Protein AF-A0A3M1D266-F1 (afdb_monomer_lite)

pLDDT: mean 78.72, std 21.64, range [36.47, 98.44]

Foldseek 3Di:
DDDDDDDDDDDDDDDDDDDDDDDDDDDDDDDDDDDDDDDDDDPPVDPPPPPPPPPPVPLALLVVLVVCVVVVNDDLLRSLLSLLCVVQPLVPHPPVSNGPDHPDPDSVVSNVVSVVCLVVHDPVSNVSNCVSVDDDQAPDWDAAPVRPDIDGAHCDDPRHDPQDDPPPPRDHPVVHVVSPVVVVVVD

Secondary structure (DSSP, 8-state):
-------------------------------------S----------------------HHHHHHHHHHTTSS-HHHHHHHHHHHHH-GGGS-GGG--S----S-SHHHHHHHHHTGGGS-HHHHHHHHHHHSPPPPSEEEE-TTSS-EEEE-SSSTTPPP---SS-SSS-HHHHHHHHHHHGGG-

Radius of gyration: 32.83 Å; chains: 1; bounding box: 75×35×95 Å

Structure (mmCIF, N/CA/C/O backbone):
data_AF-A0A3M1D266-F1
#
_entry.id   AF-A0A3M1D266-F1
#
loop_
_atom_site.group_PDB
_atom_site.id
_atom_site.type_symbol
_atom_site.label_atom_id
_atom_site.label_alt_id
_atom_site.label_comp_id
_atom_site.label_asym_id
_atom_site.label_entity_id
_atom_site.label_seq_id
_atom_site.pdbx_PDB_ins_code
_atom_site.Cartn_x
_atom_site.Cartn_y
_atom_site.Cartn_z
_atom_site.occupancy
_atom_site.B_iso_or_equiv
_atom_site.auth_seq_id
_atom_site.auth_comp_id
_atom_site.auth_asym_id
_atom_site.auth_atom_id
_atom_site.pdbx_PDB_model_num
ATOM 1 N N . MET A 1 1 ? -54.898 12.150 -28.585 1.00 41.09 1 MET A N 1
ATOM 2 C CA . MET A 1 1 ? -55.016 10.693 -28.351 1.00 41.09 1 MET A CA 1
ATOM 3 C C . MET A 1 1 ? -54.099 10.354 -27.183 1.00 41.09 1 MET A C 1
ATOM 5 O O . MET A 1 1 ? -52.896 10.393 -27.359 1.00 41.09 1 MET A O 1
ATOM 9 N N . LEU A 1 2 ? -54.609 10.502 -25.954 1.00 40.34 2 LEU A N 1
ATOM 10 C CA . LEU A 1 2 ? -55.175 9.435 -25.095 1.00 40.34 2 LEU A CA 1
ATOM 11 C C . LEU A 1 2 ? -54.050 8.663 -24.366 1.00 40.34 2 LEU A C 1
ATOM 13 O O . LEU A 1 2 ? -53.342 7.889 -24.989 1.00 40.34 2 LEU A O 1
ATOM 17 N N . THR A 1 3 ? -53.700 9.092 -23.139 1.00 39.81 3 THR A N 1
ATOM 18 C CA . THR A 1 3 ? -54.104 8.541 -21.803 1.00 39.81 3 THR A CA 1
ATOM 19 C C . THR A 1 3 ? -53.233 7.359 -21.355 1.00 39.81 3 THR A C 1
ATOM 21 O O . THR A 1 3 ? -53.146 6.365 -22.054 1.00 39.81 3 THR A O 1
ATOM 24 N N . ARG A 1 4 ? -52.421 7.519 -20.296 1.00 45.84 4 ARG A N 1
ATOM 25 C CA . ARG A 1 4 ? -52.706 7.196 -18.871 1.00 45.84 4 ARG A CA 1
ATOM 26 C C . ARG A 1 4 ? -53.075 5.723 -18.609 1.00 45.84 4 ARG A C 1
ATOM 28 O O . ARG A 1 4 ? -54.188 5.328 -18.921 1.00 45.84 4 ARG A O 1
ATOM 35 N N . CYS A 1 5 ? -52.202 5.039 -17.865 1.00 44.84 5 CYS A N 1
ATOM 36 C CA . CYS A 1 5 ? -52.481 3.984 -16.871 1.00 44.84 5 CYS A CA 1
ATOM 37 C C . CYS A 1 5 ? -51.578 4.343 -15.656 1.00 44.84 5 CYS A C 1
ATOM 39 O O . CYS A 1 5 ? -50.398 4.599 -15.885 1.00 44.84 5 CYS A O 1
ATOM 41 N N . CYS A 1 6 ? -52.020 4.649 -14.418 1.00 42.56 6 CYS A N 1
ATOM 42 C CA . CYS A 1 6 ? -52.817 3.872 -13.435 1.00 42.56 6 CYS A CA 1
ATOM 43 C C . CYS A 1 6 ? -52.273 2.437 -13.309 1.00 42.56 6 CYS A C 1
ATOM 45 O O . CYS A 1 6 ? -52.150 1.771 -14.322 1.00 42.56 6 CYS A O 1
ATOM 47 N N . ASP A 1 7 ? -51.765 1.950 -12.172 1.00 43.50 7 ASP A N 1
ATOM 48 C CA . ASP A 1 7 ? -52.359 1.828 -10.826 1.00 43.50 7 ASP A CA 1
ATOM 49 C C . ASP A 1 7 ? -51.236 1.869 -9.756 1.00 43.50 7 ASP A C 1
ATOM 51 O O . ASP A 1 7 ? -50.118 1.458 -10.037 1.00 43.50 7 ASP A O 1
ATOM 55 N N . THR A 1 8 ? -51.320 2.427 -8.541 1.00 47.41 8 THR A N 1
ATOM 56 C CA . THR A 1 8 ? -52.328 2.507 -7.458 1.00 47.41 8 THR A CA 1
ATOM 57 C C . THR A 1 8 ? -52.724 1.180 -6.796 1.00 47.41 8 THR A C 1
ATOM 59 O O . THR A 1 8 ? -53.803 0.665 -7.049 1.00 47.41 8 THR A O 1
ATOM 62 N N . VAL A 1 9 ? -51.922 0.729 -5.821 1.00 54.88 9 VAL A N 1
ATOM 63 C CA . VAL A 1 9 ? -52.335 -0.082 -4.647 1.00 54.88 9 VAL A CA 1
ATOM 64 C C . VAL A 1 9 ? -51.410 0.346 -3.488 1.00 54.88 9 VAL A C 1
ATOM 66 O O . VAL A 1 9 ? -50.220 0.073 -3.536 1.00 54.88 9 VAL A O 1
ATOM 69 N N . ARG A 1 10 ? -51.726 1.295 -2.594 1.00 45.84 10 ARG A N 1
ATOM 70 C CA . ARG A 1 10 ? -52.653 1.327 -1.439 1.00 45.84 10 ARG A CA 1
ATOM 71 C C . ARG A 1 10 ? -52.562 0.153 -0.443 1.00 45.84 10 ARG A C 1
ATOM 73 O O . ARG A 1 10 ? -53.042 -0.934 -0.712 1.00 45.84 10 ARG A O 1
ATOM 80 N N . HIS A 1 11 ? -52.113 0.531 0.762 1.00 43.91 11 HIS A N 1
ATOM 81 C CA . HIS A 1 11 ? -52.504 0.055 2.100 1.00 43.91 11 HIS A CA 1
ATOM 82 C C . HIS A 1 11 ? -52.061 -1.342 2.566 1.00 43.91 11 HIS A C 1
ATOM 84 O O . HIS A 1 11 ? -52.589 -2.347 2.119 1.00 43.91 11 HIS A O 1
ATOM 90 N N . ALA A 1 12 ? -51.266 -1.389 3.641 1.00 47.84 12 ALA A N 1
ATOM 91 C CA . ALA A 1 12 ? -51.809 -1.657 4.978 1.00 47.84 12 ALA A CA 1
ATOM 92 C C . ALA A 1 12 ? -50.733 -1.485 6.063 1.00 47.84 12 ALA A C 1
ATOM 94 O O . ALA A 1 12 ? -49.648 -2.054 6.002 1.00 47.84 12 ALA A O 1
ATOM 95 N N . ALA A 1 13 ? -51.077 -0.691 7.072 1.00 43.31 13 ALA A N 1
ATOM 96 C CA . ALA A 1 13 ? -50.397 -0.640 8.352 1.00 43.31 13 ALA A CA 1
ATOM 97 C C . ALA A 1 13 ? -50.671 -1.928 9.142 1.00 43.31 13 ALA A C 1
ATOM 99 O O . ALA A 1 13 ? -51.782 -2.454 9.096 1.00 43.31 13 ALA A O 1
ATOM 100 N N . CYS A 1 14 ? -49.699 -2.376 9.934 1.00 36.47 14 CYS A N 1
ATOM 101 C CA . CYS A 1 14 ? -49.931 -3.367 10.979 1.00 36.47 14 CYS A CA 1
ATOM 102 C C . CYS A 1 14 ? -49.126 -3.001 12.238 1.00 36.47 14 CYS A C 1
ATOM 104 O O . CYS A 1 14 ? -47.940 -3.310 12.316 1.00 36.47 14 CYS A O 1
ATOM 106 N N . PRO A 1 15 ? -49.733 -2.320 13.227 1.00 51.41 15 PRO A N 1
ATOM 107 C CA . PRO A 1 15 ? -49.205 -2.256 14.581 1.00 51.41 15 PRO A CA 1
ATOM 108 C C . PRO A 1 15 ? -49.885 -3.335 15.440 1.00 51.41 15 PRO A C 1
ATOM 110 O O . PRO A 1 15 ? -51.048 -3.205 15.829 1.00 51.41 15 PRO A O 1
ATOM 113 N N . VAL A 1 16 ? -49.166 -4.414 15.757 1.00 53.41 16 VAL A N 1
ATOM 114 C CA . VAL A 1 16 ? -49.664 -5.465 16.660 1.00 53.41 16 VAL A CA 1
ATOM 115 C C . VAL A 1 16 ? -49.277 -5.154 18.109 1.00 53.41 16 VAL A C 1
ATOM 117 O O . VAL A 1 16 ? -48.138 -5.301 18.528 1.00 53.41 16 VAL A O 1
ATOM 120 N N . LYS A 1 17 ? -50.299 -4.692 18.837 1.00 44.22 17 LYS A N 1
ATOM 121 C CA . LYS A 1 17 ? -50.702 -5.003 20.224 1.00 44.22 17 LYS A CA 1
ATOM 122 C C . LYS A 1 17 ? -49.643 -5.244 21.321 1.00 44.22 17 LYS A C 1
ATOM 124 O O . LYS A 1 17 ? -49.052 -6.307 21.440 1.00 44.22 17 LYS A O 1
ATOM 129 N N . ARG A 1 18 ? -49.653 -4.279 22.253 1.00 47.16 18 ARG A N 1
ATOM 130 C CA . ARG A 1 18 ? -49.764 -4.390 23.728 1.00 47.16 18 ARG A CA 1
ATOM 131 C C . ARG A 1 18 ? -49.802 -5.808 24.327 1.00 47.16 18 ARG A C 1
ATOM 133 O O . ARG A 1 18 ? -50.759 -6.547 24.105 1.00 47.16 18 ARG A O 1
ATOM 140 N N . GLY A 1 19 ? -48.880 -6.044 25.259 1.00 42.94 19 GLY A N 1
ATOM 141 C CA . GLY A 1 19 ? -48.983 -7.039 26.325 1.00 42.94 19 GLY A CA 1
ATOM 142 C C . GLY A 1 19 ? -48.456 -6.461 27.641 1.00 42.94 19 GLY A C 1
ATOM 143 O O . GLY A 1 19 ? -47.282 -6.591 27.957 1.00 42.94 19 GLY A O 1
ATOM 144 N N . THR A 1 20 ? -49.324 -5.782 28.389 1.00 48.97 20 THR A N 1
ATOM 145 C CA . THR A 1 20 ? -49.141 -5.445 29.807 1.00 48.97 20 THR A CA 1
ATOM 146 C C . THR A 1 20 ? -49.691 -6.618 30.606 1.00 48.97 20 THR A C 1
ATOM 148 O O . THR A 1 20 ? -50.894 -6.809 30.542 1.00 48.97 20 THR A O 1
ATOM 151 N N . PHE A 1 21 ? -48.879 -7.400 31.323 1.00 44.81 21 PHE A N 1
ATOM 152 C CA . PHE A 1 21 ? -49.351 -8.316 32.379 1.00 44.81 21 PHE A CA 1
ATOM 153 C C . PHE A 1 21 ? -48.148 -8.972 33.080 1.00 44.81 21 PHE A C 1
ATOM 155 O O . PHE A 1 21 ? -47.553 -9.895 32.546 1.00 44.81 21 PHE A O 1
ATOM 162 N N . LEU A 1 22 ? -47.747 -8.471 34.249 1.00 43.22 22 LEU A N 1
ATOM 163 C CA . LEU A 1 22 ? -47.894 -9.164 35.538 1.00 43.22 22 LEU A CA 1
ATOM 164 C C . LEU A 1 22 ? -47.084 -8.413 36.602 1.00 43.22 22 LEU A C 1
ATOM 166 O O . LEU A 1 22 ? -45.866 -8.515 36.708 1.00 43.22 22 LEU A O 1
ATOM 170 N N . SER A 1 23 ? -47.821 -7.669 37.416 1.00 43.62 23 SER A N 1
ATOM 171 C CA . SER A 1 23 ? -47.454 -7.405 38.797 1.00 43.62 23 SER A CA 1
ATOM 172 C C . SER A 1 23 ? -47.459 -8.745 39.539 1.00 43.62 23 SER A C 1
ATOM 174 O O . SER A 1 23 ? -48.479 -9.435 39.518 1.00 43.62 23 SER A O 1
ATOM 176 N N . TYR A 1 24 ? -46.358 -9.122 4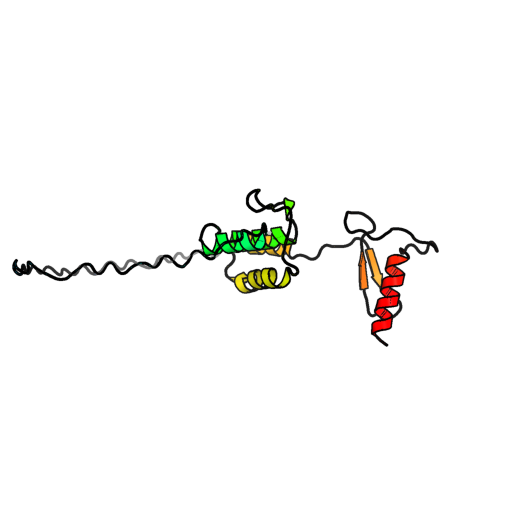0.190 1.00 52.00 24 TYR A N 1
ATOM 177 C CA . TYR A 1 24 ? -46.434 -10.077 41.290 1.00 52.00 24 TYR A CA 1
ATOM 178 C C . TYR A 1 24 ? -45.542 -9.645 42.449 1.00 52.00 24 TYR A C 1
ATOM 180 O O . TYR A 1 24 ? -44.325 -9.506 42.355 1.00 52.00 24 TYR A O 1
ATOM 188 N N . ILE A 1 25 ? -46.247 -9.380 43.537 1.00 49.78 25 ILE A N 1
ATOM 189 C CA . ILE A 1 25 ? -45.805 -8.974 44.856 1.00 49.78 25 ILE A CA 1
ATOM 190 C C . ILE A 1 25 ? -45.071 -10.150 45.503 1.00 49.78 25 ILE A C 1
ATOM 192 O O . ILE A 1 25 ? -45.673 -11.198 45.713 1.00 49.78 25 ILE A O 1
ATOM 196 N N . ILE A 1 26 ? -43.820 -9.954 45.918 1.00 49.59 26 ILE A N 1
ATOM 197 C CA . ILE A 1 26 ? -43.233 -10.745 47.005 1.00 49.59 26 ILE A CA 1
ATOM 198 C C . ILE A 1 26 ? -42.789 -9.762 48.086 1.00 49.59 26 ILE A C 1
ATOM 200 O O . ILE A 1 26 ? -41.693 -9.209 48.075 1.00 49.59 26 ILE A O 1
ATOM 204 N N . LYS A 1 27 ? -43.727 -9.507 49.002 1.00 42.50 27 LYS A N 1
ATOM 205 C CA . LYS A 1 27 ? -43.454 -9.012 50.349 1.00 42.50 27 LYS A CA 1
ATOM 206 C C . LYS A 1 27 ? -43.077 -10.213 51.218 1.00 42.50 27 LYS A C 1
ATOM 208 O O . LYS A 1 27 ? -43.777 -11.219 51.202 1.00 42.50 27 LYS A O 1
ATOM 213 N N . GLY A 1 28 ? -42.031 -10.051 52.014 1.00 42.50 28 GLY A N 1
ATOM 214 C CA . GLY A 1 28 ? -41.613 -10.951 53.090 1.00 42.50 28 GLY A CA 1
ATOM 215 C C . GLY A 1 28 ? -40.208 -10.529 53.500 1.00 42.50 28 GLY A C 1
ATOM 216 O O . GLY A 1 28 ? -39.243 -10.937 52.877 1.00 42.50 28 GLY A O 1
ATOM 217 N N . LEU A 1 29 ? -40.015 -9.517 54.349 1.00 44.97 29 LEU A N 1
ATOM 218 C CA . LEU A 1 29 ? -40.338 -9.502 55.778 1.00 44.97 29 LEU A CA 1
ATOM 219 C C . LEU A 1 29 ? -39.944 -10.818 56.462 1.00 44.97 29 LEU A C 1
ATOM 221 O O . LEU A 1 29 ? -40.790 -11.667 56.703 1.00 44.97 29 LEU A O 1
ATOM 225 N N . SER A 1 30 ? -38.668 -10.952 56.818 1.00 42.09 30 SER A N 1
ATOM 226 C CA . SER A 1 30 ? -38.323 -11.589 58.085 1.00 42.09 30 SER A CA 1
ATOM 227 C C . SER A 1 30 ? -36.992 -11.056 58.597 1.00 42.09 30 SER A C 1
ATOM 229 O O . SER A 1 30 ? -35.917 -11.344 58.081 1.00 42.09 30 SER A O 1
ATOM 231 N N . ILE A 1 31 ? -37.123 -10.219 59.617 1.00 50.59 31 ILE A N 1
ATOM 232 C CA . ILE A 1 31 ? -36.082 -9.753 60.520 1.00 50.59 31 ILE A CA 1
ATOM 233 C C . ILE A 1 31 ? -35.546 -10.986 61.256 1.00 50.59 31 ILE A C 1
ATOM 235 O O . ILE A 1 31 ? -36.299 -11.639 61.974 1.00 50.59 31 ILE A O 1
ATOM 239 N N . PHE A 1 32 ? -34.261 -11.301 61.092 1.00 45.00 32 PHE A N 1
ATOM 240 C CA . PHE A 1 32 ? -33.559 -12.234 61.970 1.00 45.00 32 PHE A CA 1
ATOM 241 C C . PHE A 1 32 ? -32.276 -11.576 62.489 1.00 45.00 32 PHE A C 1
ATOM 243 O O . PHE A 1 32 ? -31.257 -11.507 61.816 1.00 45.00 32 PHE A O 1
ATOM 250 N N . VAL A 1 33 ? -32.425 -11.004 63.684 1.00 49.28 33 VAL A N 1
ATOM 251 C CA . VAL A 1 33 ? -31.524 -11.145 64.835 1.00 49.28 33 VAL A CA 1
ATOM 252 C C . VAL A 1 33 ? -30.026 -10.871 64.605 1.00 49.28 33 VAL A C 1
ATOM 254 O O . VAL A 1 33 ? -29.247 -11.718 64.184 1.00 49.28 33 VAL A O 1
ATOM 257 N N . LEU A 1 34 ? -29.645 -9.663 65.034 1.00 44.81 34 LEU A N 1
ATOM 258 C CA . LEU A 1 34 ? -28.407 -9.312 65.740 1.00 44.81 34 LEU A CA 1
ATOM 259 C C . LEU A 1 34 ? -27.713 -10.490 66.447 1.00 44.81 34 LEU A C 1
ATOM 261 O O . LEU A 1 34 ? -28.287 -11.038 67.382 1.00 44.81 34 LEU A O 1
ATOM 265 N N . SER A 1 35 ? -26.453 -10.759 66.087 1.00 50.69 35 SER A N 1
ATOM 266 C CA . SER A 1 35 ? -25.297 -11.065 66.967 1.00 50.69 35 SER A CA 1
ATOM 267 C C . SER A 1 35 ? -24.341 -12.090 66.342 1.00 50.69 35 SER A C 1
ATOM 269 O O . SER A 1 35 ? -24.398 -13.280 66.613 1.00 50.69 35 SER A O 1
ATOM 271 N N . PHE A 1 36 ? -23.394 -11.612 65.534 1.00 43.91 36 PHE A N 1
ATOM 272 C CA . PHE A 1 36 ? -22.111 -12.297 65.351 1.00 43.91 36 PHE A CA 1
ATOM 273 C C . PHE A 1 36 ? -21.026 -11.231 65.175 1.00 43.91 36 PHE A C 1
ATOM 275 O O . PHE A 1 36 ? -20.593 -10.891 64.078 1.00 43.91 36 PHE A O 1
ATOM 282 N N . PHE A 1 37 ? -20.674 -10.605 66.299 1.00 48.00 37 PHE A N 1
ATOM 283 C CA . PHE A 1 37 ? -19.403 -9.910 66.431 1.00 48.00 37 PHE A CA 1
ATOM 284 C C . PHE A 1 37 ? -18.310 -10.970 66.581 1.00 48.00 37 PHE A C 1
ATOM 286 O O . PHE A 1 37 ? -18.500 -11.949 67.296 1.00 48.00 37 PHE A O 1
ATOM 293 N N . LEU A 1 38 ? -17.161 -10.656 65.988 1.00 51.69 38 LEU A N 1
ATOM 294 C CA . LEU A 1 38 ? -15.834 -11.236 66.187 1.00 51.69 38 LEU A CA 1
ATOM 295 C C . LEU A 1 38 ? -15.401 -12.381 65.263 1.00 51.69 38 LEU A C 1
ATOM 297 O O . LEU A 1 38 ? -15.756 -13.543 65.418 1.00 51.69 38 LEU A O 1
ATOM 301 N N . ILE A 1 39 ? -14.433 -11.964 64.437 1.00 57.78 39 ILE A N 1
ATOM 302 C CA . ILE A 1 39 ? -13.329 -12.726 63.861 1.00 57.78 39 ILE A CA 1
ATOM 303 C C . ILE A 1 39 ? -13.715 -13.448 62.575 1.00 57.78 39 ILE A C 1
ATOM 305 O O . ILE A 1 39 ? -14.237 -14.549 62.622 1.00 57.78 39 ILE A O 1
ATOM 309 N N . GLN A 1 40 ? -13.348 -12.856 61.433 1.00 62.53 40 GLN A N 1
ATOM 310 C CA . GLN A 1 40 ? -12.370 -13.478 60.535 1.00 62.53 40 GLN A CA 1
ATOM 311 C C . GLN A 1 40 ? -11.612 -12.419 59.715 1.00 62.53 40 GLN A C 1
ATOM 313 O O . GLN A 1 40 ? -12.127 -11.324 59.477 1.00 62.53 40 GLN A O 1
ATOM 318 N N . PRO A 1 41 ? -10.338 -12.700 59.400 1.00 51.22 41 PRO A N 1
ATOM 319 C CA . PRO A 1 41 ? -9.339 -11.700 59.088 1.00 51.22 41 PRO A CA 1
ATOM 320 C C . PRO A 1 41 ? -9.372 -11.297 57.616 1.00 51.22 41 PRO A C 1
ATOM 322 O O . PRO A 1 41 ? -9.685 -12.087 56.733 1.00 51.22 41 PRO A O 1
ATOM 325 N N . LEU A 1 42 ? -8.996 -10.040 57.406 1.00 55.84 42 LEU A N 1
ATOM 326 C CA . LEU A 1 42 ? -8.362 -9.447 56.234 1.00 55.84 42 LEU A CA 1
ATOM 327 C C . LEU A 1 42 ? -7.890 -10.452 55.154 1.00 55.84 42 LEU A C 1
ATOM 329 O O . LEU A 1 42 ? -6.700 -10.732 55.036 1.00 55.84 42 LEU A O 1
ATOM 333 N N . LEU A 1 43 ? -8.797 -10.923 54.293 1.00 55.19 43 LEU A N 1
ATOM 334 C CA . LEU A 1 43 ? -8.432 -11.364 52.947 1.00 55.19 43 LEU A CA 1
ATOM 335 C C . LEU A 1 43 ? -8.392 -10.119 52.059 1.00 55.19 43 LEU A C 1
ATOM 337 O O . LEU A 1 43 ? -9.271 -9.862 51.238 1.00 55.19 43 LEU A O 1
ATOM 341 N N . ALA A 1 44 ? -7.332 -9.330 52.227 1.00 53.41 44 ALA A N 1
ATOM 342 C CA . ALA A 1 44 ? -6.813 -8.547 51.121 1.00 53.41 44 ALA A CA 1
ATOM 343 C C . ALA A 1 44 ? -6.262 -9.564 50.114 1.00 53.41 44 ALA A C 1
ATOM 345 O O . ALA A 1 44 ? -5.075 -9.883 50.120 1.00 53.41 44 ALA A O 1
ATOM 346 N N . ALA A 1 45 ? -7.150 -10.141 49.300 1.00 50.84 45 ALA A N 1
ATOM 347 C CA . ALA A 1 45 ? -6.748 -10.816 48.083 1.00 50.84 45 ALA A CA 1
ATOM 348 C C . ALA A 1 45 ? -6.002 -9.760 47.276 1.00 50.84 45 ALA A C 1
ATOM 350 O O . ALA A 1 45 ? -6.606 -8.854 46.696 1.00 50.84 45 ALA A O 1
ATOM 351 N N . GLY A 1 46 ? -4.673 -9.815 47.355 1.00 45.25 46 GLY A N 1
ATOM 352 C CA . GLY A 1 46 ? -3.806 -8.992 46.552 1.00 45.25 46 GLY A CA 1
ATOM 353 C C . GLY A 1 46 ? -4.255 -9.173 45.116 1.00 45.25 46 GLY A C 1
ATOM 354 O O . GLY A 1 46 ? -4.051 -10.228 44.522 1.00 45.25 46 GLY A O 1
ATOM 355 N N . ARG A 1 47 ? -4.857 -8.127 44.546 1.00 51.50 47 ARG A N 1
ATOM 356 C CA . ARG A 1 47 ? -4.658 -7.860 43.133 1.00 51.50 47 ARG A CA 1
ATOM 357 C C . ARG A 1 47 ? -3.151 -7.717 43.008 1.00 51.50 47 ARG A C 1
ATOM 359 O O . ARG A 1 47 ? -2.608 -6.647 43.264 1.00 51.50 47 ARG A O 1
ATOM 366 N N . GLN A 1 48 ? -2.469 -8.816 42.695 1.00 48.22 48 GLN A N 1
ATOM 367 C CA . GLN A 1 48 ? -1.216 -8.710 41.982 1.00 48.22 48 GLN A CA 1
ATOM 368 C C . GLN A 1 48 ? -1.591 -7.917 40.739 1.00 48.22 48 GLN A C 1
ATOM 370 O O . GLN A 1 48 ? -2.244 -8.428 39.830 1.00 48.22 48 GLN A O 1
ATOM 375 N N . ALA A 1 49 ? -1.293 -6.616 40.777 1.00 57.00 49 ALA A N 1
ATOM 376 C CA . ALA A 1 49 ? -1.136 -5.850 39.567 1.00 57.00 49 ALA A CA 1
ATOM 377 C C . ALA A 1 49 ? -0.260 -6.730 38.684 1.00 57.00 49 ALA A C 1
ATOM 379 O O . ALA A 1 49 ? 0.823 -7.140 39.119 1.00 57.00 49 ALA A O 1
ATOM 380 N N . ALA A 1 50 ? -0.797 -7.117 37.526 1.00 51.66 50 ALA A N 1
ATOM 381 C CA . ALA A 1 50 ? -0.031 -7.843 36.533 1.00 51.66 50 ALA A CA 1
ATOM 382 C C . ALA A 1 50 ? 1.341 -7.164 36.450 1.00 51.66 50 ALA A C 1
ATOM 384 O O . ALA A 1 50 ? 1.378 -5.925 36.446 1.00 51.66 50 ALA A O 1
ATOM 385 N N . PRO A 1 51 ? 2.451 -7.924 36.488 1.00 44.31 51 PRO A N 1
ATOM 386 C CA . PRO A 1 51 ? 3.766 -7.317 36.415 1.00 44.31 51 PRO A CA 1
ATOM 387 C C . PRO A 1 51 ? 3.752 -6.399 35.202 1.00 44.31 51 PRO A C 1
ATOM 389 O O . PRO A 1 51 ? 3.438 -6.841 34.095 1.00 44.31 51 PRO A O 1
ATOM 392 N N . ALA A 1 52 ? 3.999 -5.108 35.436 1.00 52.88 52 ALA A N 1
ATOM 393 C CA . ALA A 1 52 ? 4.216 -4.170 34.358 1.00 52.88 52 ALA A CA 1
ATOM 394 C C . ALA A 1 52 ? 5.363 -4.765 33.548 1.00 52.88 52 ALA A C 1
ATOM 396 O O . ALA A 1 52 ? 6.505 -4.791 34.012 1.00 52.88 52 ALA A O 1
ATOM 397 N N . ILE A 1 53 ? 5.033 -5.334 32.385 1.00 49.72 53 ILE A N 1
ATOM 398 C CA . ILE A 1 53 ? 6.028 -5.755 31.410 1.00 49.72 53 ILE A CA 1
ATOM 399 C C . ILE A 1 53 ? 6.932 -4.535 31.267 1.00 49.72 53 ILE A C 1
ATOM 401 O O . ILE A 1 53 ? 6.391 -3.448 31.029 1.00 49.72 53 ILE A O 1
ATOM 405 N N . PRO A 1 54 ? 8.252 -4.657 31.491 1.00 43.75 54 PRO A N 1
ATOM 406 C CA . PRO A 1 54 ? 9.155 -3.537 31.340 1.00 43.75 54 PRO A CA 1
ATOM 407 C C . PRO A 1 54 ? 9.037 -3.098 29.888 1.00 43.75 54 PRO A C 1
ATOM 409 O O . PRO A 1 54 ? 9.604 -3.714 28.985 1.00 43.75 54 PRO A O 1
ATOM 412 N N . GLN A 1 55 ? 8.223 -2.069 29.653 1.00 47.62 55 GLN A N 1
ATOM 413 C CA . GLN A 1 55 ? 8.098 -1.449 28.358 1.00 47.62 55 GLN A CA 1
ATOM 414 C C . GLN A 1 55 ? 9.406 -0.703 28.186 1.00 47.62 55 GLN A C 1
ATOM 416 O O . GLN A 1 55 ? 9.533 0.474 28.511 1.00 47.62 55 GLN A O 1
ATOM 421 N N . LYS A 1 56 ? 10.407 -1.405 27.654 1.00 44.62 56 LYS A N 1
ATOM 422 C CA . LYS A 1 56 ? 11.289 -0.753 26.707 1.00 44.62 56 LYS A CA 1
ATOM 423 C C . LYS A 1 56 ? 10.333 -0.262 25.630 1.00 44.62 56 LYS A C 1
ATOM 425 O O . LYS A 1 56 ? 9.924 -1.045 24.780 1.00 44.62 56 LYS A O 1
ATOM 430 N N . ALA A 1 57 ? 9.859 0.971 25.796 1.00 54.75 57 ALA A N 1
ATOM 431 C CA . ALA A 1 57 ? 9.057 1.679 24.827 1.00 54.75 57 ALA A CA 1
ATOM 432 C C . ALA A 1 57 ? 9.958 1.790 23.606 1.00 54.75 57 ALA A C 1
ATOM 434 O O . ALA A 1 57 ? 10.798 2.673 23.496 1.00 54.75 57 ALA A O 1
ATOM 435 N N . THR A 1 58 ? 9.933 0.759 22.775 1.00 61.19 58 THR A N 1
ATOM 436 C CA . THR A 1 58 ? 10.473 0.850 21.440 1.00 61.19 58 THR A CA 1
ATOM 437 C C . THR A 1 58 ? 9.564 1.844 20.755 1.00 61.19 58 THR A C 1
ATOM 439 O O . THR A 1 58 ? 8.353 1.618 20.751 1.00 61.19 58 THR A O 1
ATOM 442 N N . ASP A 1 59 ? 10.145 2.936 20.267 1.00 76.94 59 ASP A N 1
ATOM 443 C CA . ASP A 1 59 ? 9.499 3.958 19.446 1.00 76.94 59 ASP A CA 1
ATOM 444 C C . ASP A 1 59 ? 8.978 3.308 18.154 1.00 76.94 59 ASP A C 1
ATOM 446 O O . ASP A 1 59 ? 9.562 3.462 17.092 1.00 76.94 59 ASP A O 1
ATOM 450 N N . ASP A 1 60 ? 7.952 2.467 18.265 1.00 87.19 60 ASP A N 1
ATOM 451 C CA . ASP A 1 60 ? 7.362 1.687 17.189 1.00 87.19 60 ASP A CA 1
ATOM 452 C C . ASP A 1 60 ? 5.856 1.974 17.176 1.00 87.19 60 ASP A C 1
ATOM 454 O O . ASP A 1 60 ? 5.160 1.667 18.158 1.00 87.19 60 ASP A O 1
ATOM 458 N N . PRO A 1 61 ? 5.335 2.543 16.075 1.00 91.38 61 PRO A N 1
ATOM 459 C CA . PRO A 1 61 ? 3.935 2.928 15.992 1.00 91.38 61 PRO A CA 1
ATOM 460 C C . PRO A 1 61 ? 3.006 1.732 16.171 1.00 91.38 61 PRO A C 1
ATOM 462 O O . PRO A 1 61 ? 2.004 1.839 16.870 1.00 91.38 61 PRO A O 1
ATOM 465 N N . LEU A 1 62 ? 3.349 0.576 15.600 1.00 91.38 62 LEU A N 1
ATOM 466 C CA . LEU A 1 62 ? 2.488 -0.603 15.618 1.00 91.38 62 LEU A CA 1
ATOM 467 C C . LEU A 1 62 ? 2.385 -1.194 17.022 1.00 91.38 62 LEU A C 1
ATOM 469 O O . LEU A 1 62 ? 1.303 -1.588 17.440 1.00 91.38 62 LEU A O 1
ATOM 473 N N . VAL A 1 63 ? 3.487 -1.211 17.778 1.00 90.75 63 VAL A N 1
ATOM 474 C CA . VAL A 1 63 ? 3.467 -1.659 19.181 1.00 90.75 63 VAL A CA 1
ATOM 475 C C . VAL A 1 63 ? 2.630 -0.714 20.040 1.00 90.75 63 VAL A C 1
ATOM 477 O O . VAL A 1 63 ? 1.888 -1.166 20.914 1.00 90.75 63 VAL A O 1
ATOM 480 N N . ARG A 1 64 ? 2.739 0.598 19.801 1.00 91.69 64 ARG A N 1
ATOM 481 C CA . ARG A 1 64 ? 1.992 1.592 20.570 1.00 91.69 64 ARG A CA 1
ATOM 482 C C . ARG A 1 64 ? 0.490 1.523 20.294 1.00 91.69 64 ARG A C 1
ATOM 484 O O . ARG A 1 64 ? -0.281 1.462 21.247 1.00 91.69 64 ARG A O 1
ATOM 491 N N . ILE A 1 65 ? 0.101 1.477 19.020 1.00 94.44 65 ILE A N 1
ATOM 492 C CA . ILE A 1 65 ? -1.297 1.355 18.577 1.00 94.44 65 ILE A CA 1
ATOM 493 C C . ILE A 1 65 ? -1.935 0.089 19.160 1.00 94.44 65 ILE A C 1
ATOM 495 O O . ILE A 1 65 ? -3.022 0.150 19.732 1.00 94.44 65 ILE A O 1
ATOM 499 N N . ASP A 1 66 ? -1.241 -1.045 19.071 1.00 93.50 66 ASP A N 1
ATOM 500 C CA . ASP A 1 66 ? -1.716 -2.323 19.603 1.00 93.50 66 ASP A CA 1
ATOM 501 C C . ASP A 1 66 ? -1.895 -2.290 21.131 1.00 93.50 66 ASP A C 1
ATOM 503 O O . ASP A 1 66 ? -2.931 -2.675 21.677 1.00 93.50 66 ASP A O 1
ATOM 507 N N . THR A 1 67 ? -0.916 -1.713 21.833 1.00 93.81 67 THR A N 1
ATOM 508 C CA . THR A 1 67 ? -0.984 -1.529 23.287 1.00 93.81 67 THR A CA 1
ATOM 509 C C . THR A 1 67 ? -2.188 -0.673 23.694 1.00 93.81 67 THR A C 1
ATOM 511 O O . THR A 1 67 ? -2.889 -1.010 24.650 1.00 93.81 67 THR A O 1
ATOM 514 N N . ASP A 1 68 ? -2.431 0.438 22.999 1.00 96.12 68 ASP A N 1
ATOM 515 C CA . ASP A 1 68 ? -3.505 1.372 23.338 1.00 96.12 68 ASP A CA 1
ATOM 516 C C . ASP A 1 68 ? -4.893 0.808 22.974 1.00 96.12 68 ASP A C 1
ATOM 518 O O . ASP A 1 68 ? -5.859 1.035 23.707 1.00 96.12 68 ASP A O 1
ATOM 522 N N . TYR A 1 69 ? -4.991 -0.038 21.945 1.00 96.81 69 TYR A N 1
ATOM 523 C CA . TYR A 1 69 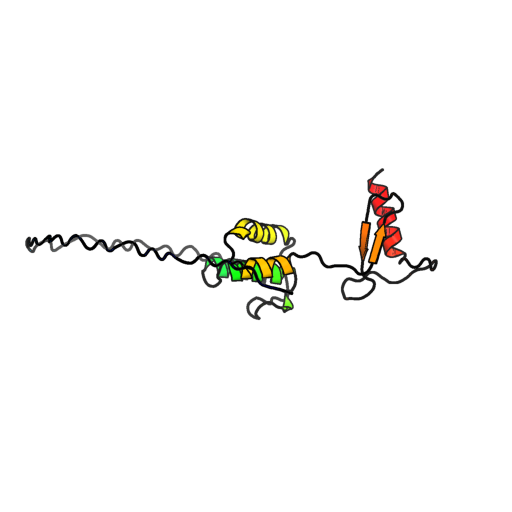? -6.189 -0.838 21.671 1.00 96.81 69 TYR A CA 1
ATOM 524 C C . TYR A 1 69 ? -6.507 -1.819 22.805 1.00 96.81 69 TYR A C 1
ATOM 526 O O . TYR A 1 69 ? -7.609 -1.800 23.352 1.00 96.81 69 TYR A O 1
ATOM 534 N N . HIS A 1 70 ? -5.529 -2.616 23.245 1.00 95.69 70 HIS A N 1
ATOM 535 C CA . HIS A 1 70 ? -5.725 -3.569 24.343 1.00 95.69 70 HIS A CA 1
ATOM 536 C C . HIS A 1 70 ? -6.024 -2.905 25.695 1.00 95.69 70 HIS A C 1
ATOM 538 O O . HIS A 1 70 ? -6.653 -3.512 26.563 1.00 95.69 70 HIS A O 1
ATOM 544 N N . ARG A 1 71 ? -5.606 -1.649 25.881 1.00 96.25 71 ARG A N 1
ATOM 545 C CA . ARG A 1 71 ? -5.966 -0.825 27.046 1.00 96.25 71 ARG A CA 1
ATOM 546 C C . ARG A 1 71 ? -7.368 -0.212 26.953 1.00 96.25 71 ARG A C 1
ATOM 548 O O . ARG A 1 71 ? -7.812 0.390 27.927 1.00 96.25 71 ARG A O 1
ATOM 555 N N . GLY A 1 72 ? -8.052 -0.348 25.817 1.00 96.38 72 GLY A N 1
ATOM 556 C CA . GLY A 1 72 ? -9.361 0.253 25.563 1.00 96.38 72 GLY A CA 1
ATOM 557 C C . GLY A 1 72 ? -9.312 1.758 25.287 1.00 96.38 72 GLY A C 1
ATOM 558 O O . GLY A 1 72 ? -10.338 2.423 25.398 1.00 96.38 72 GLY A O 1
ATOM 559 N N . VAL A 1 73 ? -8.133 2.302 24.961 1.00 97.06 73 VAL A N 1
ATOM 560 C CA . VAL A 1 73 ? -7.964 3.711 24.565 1.00 97.06 73 VAL A CA 1
ATOM 561 C C . VAL A 1 73 ? -8.436 3.913 23.127 1.00 97.06 73 VAL A C 1
ATOM 563 O O . VAL A 1 73 ? -9.103 4.902 22.832 1.00 97.06 73 VAL A O 1
ATOM 566 N N . LEU A 1 74 ? -8.116 2.963 22.244 1.00 97.06 74 LEU A N 1
ATOM 567 C CA . LEU A 1 74 ? -8.572 2.950 20.856 1.00 97.06 74 LEU A CA 1
ATOM 568 C C . LEU A 1 74 ? -9.742 1.984 20.685 1.00 97.06 74 LEU A C 1
ATOM 570 O O . LEU A 1 74 ? -9.749 0.886 21.242 1.00 97.06 74 LEU A O 1
ATOM 574 N N . SER A 1 75 ? -10.715 2.368 19.861 1.00 97.94 75 SER A N 1
ATOM 575 C CA . SER A 1 75 ? -11.705 1.423 19.348 1.00 97.94 75 SER A CA 1
ATOM 576 C C . SER A 1 75 ? -11.071 0.474 18.324 1.00 97.94 75 SER A C 1
ATOM 578 O O . SER A 1 75 ? -10.010 0.760 17.766 1.00 97.94 75 SER A O 1
ATOM 580 N N . ARG A 1 76 ? -11.746 -0.641 18.022 1.00 97.50 76 ARG A N 1
ATOM 581 C CA . ARG A 1 76 ? -11.297 -1.588 16.987 1.00 97.50 76 ARG A CA 1
ATOM 582 C C . ARG A 1 76 ? -11.154 -0.926 15.614 1.00 97.50 76 ARG A C 1
ATOM 584 O O . ARG A 1 76 ? -10.151 -1.130 14.939 1.00 97.50 76 ARG A O 1
ATOM 591 N N . ASP A 1 77 ? -12.110 -0.074 15.243 1.00 98.38 77 ASP A N 1
ATOM 592 C CA . ASP A 1 77 ? -12.060 0.703 14.000 1.00 98.38 77 ASP A CA 1
ATOM 593 C C . ASP A 1 77 ? -10.816 1.600 13.940 1.00 98.38 77 ASP A C 1
ATOM 595 O O . ASP A 1 77 ? -10.116 1.641 12.927 1.00 98.38 77 ASP A O 1
ATOM 599 N N . GLN A 1 78 ? -10.520 2.310 15.035 1.00 97.94 78 GLN A N 1
ATOM 600 C CA . GLN A 1 78 ? -9.345 3.178 15.115 1.00 97.94 78 GLN A CA 1
ATOM 601 C C . GLN A 1 78 ? -8.055 2.367 15.047 1.00 97.94 78 GLN A C 1
ATOM 603 O O . GLN A 1 78 ? -7.154 2.731 14.296 1.00 97.94 78 GLN A O 1
ATOM 608 N N . TRP A 1 79 ? -7.982 1.258 15.781 1.00 97.94 79 TRP A N 1
ATOM 609 C CA . TRP A 1 79 ? -6.842 0.346 15.755 1.00 97.94 79 TRP A CA 1
ATOM 610 C C . TRP A 1 79 ? -6.564 -0.176 14.342 1.00 97.94 79 TRP A C 1
ATOM 612 O O . TRP A 1 79 ? -5.427 -0.088 13.878 1.00 97.94 79 TRP A O 1
ATOM 622 N N . ALA A 1 80 ? -7.593 -0.634 13.624 1.00 98.00 80 ALA A N 1
ATOM 623 C CA . ALA A 1 80 ? -7.446 -1.145 12.265 1.00 98.00 80 ALA A CA 1
ATOM 624 C C . ALA A 1 80 ? -6.941 -0.059 11.303 1.00 98.00 80 ALA A C 1
ATOM 626 O O . ALA A 1 80 ? -5.959 -0.255 10.583 1.00 98.00 80 ALA A O 1
ATOM 627 N N . ILE A 1 81 ? -7.566 1.123 11.326 1.00 98.00 81 ILE A N 1
ATOM 628 C CA . ILE A 1 81 ? -7.186 2.239 10.451 1.00 98.00 81 ILE A CA 1
ATOM 629 C C . ILE A 1 81 ? -5.777 2.739 10.782 1.00 98.00 81 ILE A C 1
ATOM 631 O O . ILE A 1 81 ? -4.988 2.981 9.870 1.00 98.00 81 ILE A O 1
ATOM 635 N N . TYR A 1 82 ? -5.437 2.903 12.061 1.00 97.19 82 TYR A N 1
ATOM 636 C CA . TYR A 1 82 ? -4.122 3.401 12.469 1.00 97.19 82 TYR A CA 1
ATOM 637 C C . TYR A 1 82 ? -3.025 2.387 12.160 1.00 97.19 82 TYR A C 1
ATOM 639 O O . TYR A 1 82 ? -1.978 2.778 11.654 1.00 97.19 82 TYR A O 1
ATOM 647 N N . THR A 1 83 ? -3.277 1.092 12.353 1.00 95.62 83 THR A N 1
ATOM 648 C CA . THR A 1 83 ? -2.354 0.023 11.946 1.00 95.62 83 THR A CA 1
ATOM 649 C C . THR A 1 83 ? -2.042 0.101 10.450 1.00 95.62 83 THR A C 1
ATOM 651 O O . THR A 1 83 ? -0.876 0.115 10.055 1.00 95.62 83 THR A O 1
ATOM 654 N N . LEU A 1 84 ? -3.066 0.239 9.601 1.00 95.94 84 LEU A N 1
ATOM 655 C CA . LEU A 1 84 ? -2.875 0.363 8.154 1.00 95.94 84 LEU A CA 1
ATOM 656 C C . LEU A 1 84 ? -2.174 1.672 7.760 1.00 95.94 84 LEU A C 1
ATOM 658 O O . LEU A 1 84 ? -1.276 1.658 6.914 1.00 95.94 84 LEU A O 1
ATOM 662 N N . LYS A 1 85 ? -2.525 2.795 8.397 1.00 95.38 85 LYS A N 1
ATOM 663 C CA . LYS A 1 85 ? -1.855 4.086 8.181 1.00 95.38 85 LYS A CA 1
ATOM 664 C C . LYS A 1 85 ? -0.392 4.054 8.603 1.00 95.38 85 LYS A C 1
ATOM 666 O O . LYS A 1 85 ? 0.438 4.563 7.866 1.00 95.38 85 LYS A O 1
ATOM 671 N N . ALA A 1 86 ? -0.044 3.405 9.711 1.00 93.38 86 ALA A N 1
ATOM 672 C CA . ALA A 1 86 ? 1.348 3.247 10.131 1.00 93.38 86 ALA A CA 1
ATOM 673 C C . ALA A 1 86 ? 2.211 2.575 9.053 1.00 93.38 86 ALA A C 1
ATOM 675 O O . ALA A 1 86 ? 3.380 2.913 8.894 1.00 93.38 86 ALA A O 1
ATOM 676 N N . ILE A 1 87 ? 1.622 1.648 8.293 1.00 91.56 87 ILE A N 1
ATOM 677 C CA . ILE A 1 87 ? 2.306 0.896 7.238 1.00 91.56 87 ILE A CA 1
ATOM 678 C C . ILE A 1 87 ? 2.351 1.679 5.919 1.00 91.56 87 ILE A C 1
ATOM 680 O O . ILE A 1 87 ? 3.376 1.681 5.240 1.00 91.56 87 ILE A O 1
ATOM 684 N N . ARG A 1 88 ? 1.239 2.305 5.519 1.00 90.44 88 ARG A N 1
ATOM 685 C CA . ARG A 1 88 ? 1.080 2.922 4.188 1.00 90.44 88 ARG A CA 1
ATOM 686 C C . ARG A 1 88 ? 1.351 4.420 4.168 1.00 90.44 88 ARG A C 1
ATOM 688 O O . ARG A 1 88 ? 1.950 4.928 3.227 1.00 90.44 88 ARG A O 1
ATOM 695 N N . GLU A 1 89 ? 0.888 5.122 5.191 1.00 91.06 89 GLU A N 1
ATOM 696 C CA . GLU A 1 89 ? 0.808 6.580 5.251 1.00 91.06 89 GLU A CA 1
ATOM 697 C C . GLU A 1 89 ? 1.210 7.091 6.648 1.00 91.06 89 GLU A C 1
ATOM 699 O O . GLU A 1 89 ? 0.422 7.767 7.316 1.00 91.06 89 GLU A O 1
ATOM 704 N N . PRO A 1 90 ? 2.436 6.799 7.129 1.00 90.25 90 PRO A N 1
ATOM 705 C CA . PRO A 1 90 ? 2.823 7.058 8.520 1.00 90.25 90 PRO A CA 1
ATOM 706 C C . PRO A 1 90 ? 2.743 8.541 8.908 1.00 90.25 90 PRO A C 1
ATOM 708 O O . PRO A 1 90 ? 2.526 8.868 10.067 1.00 90.25 90 PRO A O 1
ATOM 711 N N . ARG A 1 91 ? 2.853 9.451 7.931 1.00 90.19 91 ARG A N 1
ATOM 712 C CA . ARG A 1 91 ? 2.729 10.905 8.134 1.00 90.19 91 ARG A CA 1
ATOM 713 C C . ARG A 1 91 ? 1.295 11.383 8.388 1.00 90.19 91 ARG A C 1
ATOM 715 O O . ARG A 1 91 ? 1.110 12.533 8.756 1.00 90.19 91 ARG A O 1
ATOM 722 N N . GLN A 1 92 ? 0.292 10.541 8.140 1.00 92.06 92 GLN A N 1
ATOM 723 C CA . GLN A 1 92 ? -1.122 10.852 8.382 1.00 92.06 92 GLN A CA 1
ATOM 724 C C . GLN A 1 92 ? -1.643 10.270 9.703 1.00 92.06 92 GLN A C 1
ATOM 726 O O . GLN A 1 92 ? -2.84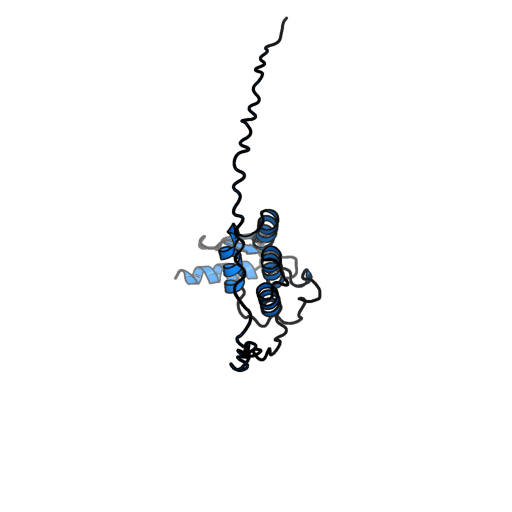8 10.328 9.978 1.00 92.06 92 GLN A O 1
ATOM 731 N N . LEU A 1 93 ? -0.769 9.653 10.500 1.00 93.69 93 LEU A N 1
ATOM 732 C CA . LEU A 1 93 ? -1.111 9.243 11.854 1.00 93.69 93 LEU A CA 1
ATOM 733 C C . LEU A 1 93 ? -1.258 10.466 12.766 1.00 93.69 93 LEU A C 1
ATOM 735 O O . LEU A 1 93 ? -0.631 11.489 12.511 1.00 93.69 93 LEU A O 1
ATOM 739 N N . PRO A 1 94 ? -2.043 10.381 13.848 1.00 94.38 94 PRO A N 1
ATOM 740 C CA . PRO A 1 94 ? -1.971 11.363 14.926 1.00 94.38 94 PRO A CA 1
ATOM 741 C C . PRO A 1 94 ? -0.547 11.478 15.487 1.00 94.38 94 PRO A C 1
ATOM 743 O O . PRO A 1 94 ? 0.166 10.474 15.542 1.00 94.38 94 PRO A O 1
ATOM 746 N N . ASP A 1 95 ? -0.159 12.671 15.944 1.00 92.44 95 ASP A N 1
ATOM 747 C CA . ASP A 1 95 ? 1.201 12.969 16.426 1.00 92.44 95 ASP A CA 1
ATOM 748 C C . ASP A 1 95 ? 1.688 11.986 17.507 1.00 92.44 95 ASP A C 1
ATOM 750 O O . ASP A 1 95 ? 2.862 11.629 17.539 1.00 92.44 95 ASP A O 1
ATOM 754 N N . GLU A 1 96 ? 0.781 11.470 18.345 1.00 91.00 96 GLU A N 1
ATOM 755 C CA . GLU A 1 96 ? 1.089 10.486 19.396 1.00 91.00 96 GLU A CA 1
ATOM 756 C C . GLU A 1 96 ? 1.549 9.110 18.875 1.00 91.00 96 GLU A C 1
ATOM 758 O O . GLU A 1 96 ? 2.168 8.350 19.621 1.00 91.00 96 GLU A O 1
ATOM 763 N N . TYR A 1 97 ? 1.281 8.798 17.602 1.00 92.06 97 TYR A N 1
ATOM 764 C CA . TYR A 1 97 ? 1.730 7.576 16.927 1.00 92.06 97 TYR A CA 1
ATOM 765 C C . TYR A 1 97 ? 2.747 7.849 15.809 1.00 92.06 97 TYR A C 1
ATOM 767 O O . TYR A 1 97 ? 3.161 6.915 15.123 1.00 92.06 97 TYR A O 1
ATOM 775 N N . GLN A 1 98 ? 3.160 9.100 15.590 1.00 90.31 98 GLN A N 1
ATOM 776 C CA . GLN A 1 98 ? 4.187 9.426 14.603 1.00 90.31 98 GLN A CA 1
ATOM 777 C C . GLN A 1 98 ? 5.580 9.210 15.206 1.00 90.31 98 GLN A C 1
ATOM 779 O O . GLN A 1 98 ? 6.149 10.095 15.842 1.00 90.31 98 GLN A O 1
ATOM 784 N N . PHE A 1 99 ? 6.152 8.028 14.980 1.00 82.00 99 PHE A N 1
ATOM 785 C CA . PHE A 1 99 ? 7.523 7.720 15.393 1.00 82.00 99 PHE A CA 1
ATOM 786 C C . PHE A 1 99 ? 8.494 7.788 14.203 1.00 82.00 99 PHE A C 1
ATOM 788 O O . PHE A 1 99 ? 8.134 7.413 13.085 1.00 82.00 99 PHE A O 1
ATOM 795 N N . PRO A 1 100 ? 9.744 8.233 14.421 1.00 72.00 100 PRO A N 1
ATOM 796 C CA . PRO A 1 100 ? 10.741 8.370 13.358 1.00 72.00 100 PRO A CA 1
ATOM 797 C C . PRO A 1 100 ? 11.275 7.028 12.832 1.00 72.00 100 PRO A C 1
ATOM 799 O O . PRO A 1 100 ? 11.893 6.996 11.769 1.00 72.00 100 PRO A O 1
ATOM 802 N N . VAL A 1 101 ? 11.064 5.925 13.558 1.00 66.62 101 VAL A N 1
ATOM 803 C CA . VAL A 1 101 ? 11.573 4.593 13.213 1.00 66.62 101 VAL A CA 1
ATOM 804 C C . VAL A 1 101 ? 10.433 3.581 13.307 1.00 66.62 101 VAL A C 1
ATOM 806 O O . VAL A 1 101 ? 9.700 3.555 14.284 1.00 66.62 101 VAL A O 1
ATOM 809 N N . ILE A 1 102 ? 10.292 2.713 12.306 1.00 63.38 102 ILE A N 1
ATOM 810 C CA . ILE A 1 102 ? 9.488 1.490 12.425 1.00 63.38 102 ILE A CA 1
ATOM 811 C C . ILE A 1 102 ? 10.485 0.354 12.650 1.00 63.38 102 ILE A C 1
ATOM 813 O O . ILE A 1 102 ? 11.321 0.093 11.786 1.00 63.38 102 ILE A O 1
ATOM 817 N N . ASN A 1 103 ? 10.440 -0.304 13.812 1.00 66.69 103 ASN A N 1
ATOM 818 C CA . ASN A 1 103 ? 11.387 -1.373 14.161 1.00 66.69 103 ASN A CA 1
ATOM 819 C C . ASN A 1 103 ? 10.856 -2.777 13.801 1.00 66.69 103 ASN A C 1
ATOM 821 O O . ASN A 1 103 ? 11.478 -3.798 14.102 1.00 66.69 103 ASN A O 1
ATOM 825 N N . ARG A 1 104 ? 9.706 -2.866 13.123 1.00 67.25 104 ARG A N 1
ATOM 826 C CA . ARG A 1 104 ? 9.198 -4.125 12.568 1.00 67.25 104 ARG A CA 1
ATOM 827 C C . ARG A 1 104 ? 9.754 -4.381 11.171 1.00 67.25 104 ARG A C 1
ATOM 829 O O . ARG A 1 104 ? 9.588 -3.583 10.256 1.00 67.25 104 ARG A O 1
ATOM 836 N N . ARG A 1 105 ? 10.357 -5.563 10.997 1.00 68.31 105 ARG A N 1
ATOM 837 C CA . ARG A 1 105 ? 10.879 -6.047 9.705 1.00 68.31 105 ARG A CA 1
ATOM 838 C C . ARG A 1 105 ? 9.783 -6.429 8.706 1.00 68.31 105 ARG A C 1
ATOM 840 O O . ARG A 1 105 ? 10.046 -6.440 7.511 1.00 68.31 105 ARG A O 1
ATOM 847 N N . ALA A 1 106 ? 8.586 -6.773 9.182 1.00 79.00 106 ALA A N 1
ATOM 848 C CA . ALA A 1 106 ? 7.477 -7.201 8.338 1.00 79.00 106 ALA A CA 1
ATOM 849 C C . ALA A 1 106 ? 6.146 -6.639 8.848 1.00 79.00 106 ALA A C 1
ATOM 851 O O . ALA A 1 106 ? 5.825 -6.753 10.031 1.00 79.00 106 ALA A O 1
ATOM 852 N N . ALA A 1 107 ? 5.368 -6.069 7.929 1.00 88.12 107 ALA A N 1
ATOM 853 C CA . ALA A 1 107 ? 4.031 -5.537 8.185 1.00 88.12 107 ALA A CA 1
ATOM 854 C C . ALA A 1 107 ? 2.918 -6.590 8.025 1.00 88.12 107 ALA A C 1
ATOM 856 O O . ALA A 1 107 ? 1.817 -6.404 8.533 1.00 88.12 107 ALA A O 1
ATOM 857 N N . THR A 1 108 ? 3.209 -7.709 7.351 1.00 92.19 108 THR A N 1
ATOM 858 C CA . THR A 1 108 ? 2.255 -8.790 7.058 1.00 92.19 108 THR A CA 1
ATOM 859 C C . THR A 1 108 ? 1.419 -9.253 8.254 1.00 92.19 108 THR A C 1
ATOM 861 O O . THR A 1 108 ? 0.203 -9.292 8.092 1.00 92.19 108 THR A O 1
ATOM 864 N N . PRO A 1 109 ? 1.985 -9.576 9.440 1.00 92.56 109 PRO A N 1
ATOM 865 C CA . PRO A 1 109 ? 1.165 -10.060 10.554 1.00 92.56 109 PRO A CA 1
ATOM 866 C C . PRO A 1 109 ? 0.123 -9.028 11.002 1.00 92.56 109 PRO A C 1
ATOM 868 O O . PRO A 1 109 ? -1.034 -9.380 11.180 1.00 92.56 109 PRO A O 1
ATOM 871 N N . ALA A 1 110 ? 0.494 -7.747 11.061 1.00 92.94 110 ALA A N 1
ATOM 872 C CA . ALA A 1 110 ? -0.426 -6.684 11.459 1.00 92.94 110 ALA A CA 1
ATOM 873 C C . ALA A 1 110 ? -1.566 -6.494 10.441 1.00 92.94 110 ALA A C 1
ATOM 875 O O . ALA A 1 110 ? -2.708 -6.260 10.816 1.00 92.94 110 ALA A O 1
ATOM 876 N N . ILE A 1 111 ? -1.280 -6.630 9.140 1.00 95.31 111 ILE A N 1
ATOM 877 C CA . ILE A 1 111 ? -2.324 -6.581 8.105 1.00 95.31 111 ILE A CA 1
ATOM 878 C C . ILE A 1 111 ? -3.269 -7.779 8.236 1.00 95.31 111 ILE A C 1
ATOM 880 O O . ILE A 1 111 ? -4.479 -7.610 8.110 1.00 95.31 111 ILE A O 1
ATOM 884 N N . LEU A 1 112 ? -2.735 -8.978 8.487 1.00 96.31 112 LEU A N 1
ATOM 885 C CA . LEU A 1 112 ? -3.550 -10.181 8.657 1.00 96.31 112 LEU A CA 1
ATOM 886 C C . LEU A 1 112 ? -4.468 -10.082 9.876 1.00 96.31 112 LEU A C 1
ATOM 888 O O . LEU A 1 112 ? -5.623 -10.463 9.766 1.00 96.31 112 LEU A O 1
ATOM 892 N N . GLU A 1 113 ? -3.998 -9.521 10.990 1.00 95.31 113 GLU A N 1
ATOM 893 C CA . GLU A 1 113 ? -4.833 -9.267 12.173 1.00 95.31 113 GLU A CA 1
ATOM 894 C C . GLU A 1 113 ? -6.004 -8.328 11.848 1.00 95.31 113 GLU A C 1
ATOM 896 O O . GLU A 1 113 ? -7.145 -8.584 12.233 1.00 95.31 113 GLU A O 1
ATOM 901 N N . VAL A 1 114 ? -5.754 -7.262 11.078 1.00 97.12 114 VAL A N 1
ATOM 902 C CA . VAL A 1 114 ? -6.823 -6.361 10.622 1.00 97.12 114 VAL A CA 1
ATOM 903 C C . VAL A 1 114 ? -7.824 -7.100 9.730 1.00 97.12 114 VAL A C 1
ATOM 905 O O . VAL A 1 114 ? -9.031 -6.937 9.912 1.00 97.12 114 VAL A O 1
ATOM 908 N N . LEU A 1 115 ? -7.344 -7.924 8.795 1.00 97.44 115 LEU A N 1
ATOM 909 C CA . LEU A 1 115 ? -8.197 -8.707 7.896 1.00 97.44 115 LEU A CA 1
ATOM 910 C C . LEU A 1 115 ? -9.003 -9.791 8.624 1.00 97.44 115 LEU A C 1
ATOM 912 O O . LEU A 1 115 ? -10.153 -10.017 8.268 1.00 97.44 115 LEU A O 1
ATOM 916 N N . ASP A 1 116 ? -8.438 -10.432 9.644 1.00 97.94 116 ASP A N 1
ATOM 917 C CA . ASP A 1 116 ? -9.142 -11.421 10.473 1.00 97.94 116 ASP A CA 1
ATOM 918 C C . ASP A 1 116 ? -10.307 -10.773 11.237 1.00 97.94 116 ASP A C 1
ATOM 920 O O . ASP A 1 116 ? -11.388 -11.340 11.364 1.00 97.94 116 ASP A O 1
ATOM 924 N N . SER A 1 117 ? -10.127 -9.519 11.656 1.00 96.69 117 SER A N 1
ATOM 925 C CA . SER A 1 117 ? -11.158 -8.734 12.339 1.00 96.69 117 SER A CA 1
ATOM 926 C C . SER A 1 117 ? -12.160 -8.025 11.414 1.00 96.69 117 SER A C 1
ATOM 928 O O . SER A 1 117 ? -12.969 -7.232 11.900 1.00 96.69 117 SER A O 1
ATOM 930 N N . TRP A 1 118 ? -12.103 -8.254 10.097 1.00 98.06 118 TRP A N 1
ATOM 931 C CA . TRP A 1 118 ? -12.789 -7.423 9.099 1.00 98.06 118 TRP A CA 1
ATOM 932 C C . TRP A 1 118 ? -14.299 -7.298 9.327 1.00 98.06 118 TRP A C 1
ATOM 934 O O . TRP A 1 118 ? -14.850 -6.197 9.247 1.00 98.06 118 TRP A O 1
ATOM 944 N N . ASP A 1 119 ? -14.959 -8.406 9.661 1.00 98.12 119 ASP A N 1
ATOM 945 C CA . ASP A 1 119 ? -16.411 -8.465 9.871 1.00 98.12 119 ASP A CA 1
ATOM 946 C C . ASP A 1 119 ? -16.867 -7.756 11.159 1.00 98.12 119 ASP A C 1
ATOM 948 O O . ASP A 1 119 ? -18.047 -7.445 11.315 1.00 98.12 119 ASP A O 1
ATOM 952 N N . GLU A 1 120 ? -15.940 -7.463 12.075 1.00 97.50 120 GLU A N 1
ATOM 953 C CA . GLU A 1 120 ? -16.208 -6.711 13.305 1.00 97.50 120 GLU A CA 1
ATOM 954 C C . GLU A 1 120 ? -16.048 -5.192 13.130 1.00 97.50 120 GLU A C 1
ATOM 956 O O . GLU A 1 120 ? -16.401 -4.426 14.031 1.00 97.50 120 GLU A O 1
ATOM 961 N N . LEU A 1 121 ? -15.503 -4.742 11.995 1.00 98.19 121 LEU A N 1
ATOM 962 C CA . LEU A 1 121 ? -15.317 -3.323 11.696 1.00 98.19 121 LEU A CA 1
ATOM 963 C C . LEU A 1 121 ? -16.629 -2.672 11.252 1.00 98.19 121 LEU A C 1
ATOM 965 O O . LEU A 1 121 ? -17.455 -3.279 10.567 1.00 98.19 121 LEU A O 1
ATOM 969 N N . SER A 1 122 ? -16.805 -1.389 11.572 1.00 98.44 122 SER A N 1
ATOM 970 C CA . SER A 1 122 ? -17.936 -0.636 11.022 1.00 98.44 122 SER A CA 1
ATOM 971 C C . SER A 1 122 ? -17.840 -0.512 9.490 1.00 98.44 122 SER A C 1
ATOM 973 O O . SER A 1 122 ? -16.736 -0.461 8.940 1.00 98.44 122 SER A O 1
ATOM 975 N N . PRO A 1 123 ? -18.967 -0.352 8.766 1.00 98.44 123 PRO A N 1
ATOM 976 C CA . PRO A 1 123 ? -18.939 -0.171 7.310 1.00 98.44 123 PRO A CA 1
ATOM 977 C C . PRO A 1 123 ? -18.068 1.010 6.847 1.00 98.44 123 PRO A C 1
ATOM 979 O O . PRO A 1 123 ? -17.399 0.939 5.817 1.00 98.44 123 PRO A O 1
ATOM 982 N N . SER A 1 124 ? -18.027 2.098 7.625 1.00 98.06 124 SER A N 1
ATOM 983 C CA . SER A 1 124 ? -17.142 3.240 7.362 1.00 98.06 124 SER A CA 1
ATOM 984 C C . SER A 1 124 ? -15.660 2.900 7.537 1.00 98.06 124 SER A C 1
ATOM 986 O O . SER A 1 124 ? -14.820 3.372 6.763 1.00 98.06 124 SER A O 1
ATOM 988 N N . ALA A 1 125 ? -15.328 2.079 8.537 1.00 97.81 125 ALA A N 1
ATOM 989 C CA . ALA A 1 125 ? -13.961 1.639 8.771 1.00 97.81 125 ALA A CA 1
ATOM 990 C C . ALA A 1 125 ? -13.506 0.658 7.687 1.00 97.81 125 ALA A C 1
ATOM 992 O O . ALA A 1 125 ? -12.419 0.841 7.146 1.00 97.81 125 ALA A O 1
ATOM 993 N N . GLN A 1 126 ? -14.360 -0.288 7.286 1.00 98.38 126 GLN A N 1
ATOM 994 C CA . GLN A 1 126 ? -14.107 -1.186 6.154 1.00 98.38 126 GLN A CA 1
ATOM 995 C C . GLN A 1 126 ? -13.829 -0.407 4.864 1.00 98.38 126 GLN A C 1
ATOM 997 O O . GLN A 1 126 ? -12.849 -0.687 4.179 1.00 98.38 126 GLN A O 1
ATOM 1002 N N . TYR A 1 127 ? -14.633 0.618 4.558 1.00 97.94 127 TYR A N 1
ATOM 1003 C CA . TYR A 1 127 ? -14.396 1.479 3.395 1.00 97.94 127 TYR A CA 1
ATOM 1004 C C . TYR A 1 127 ? -13.030 2.176 3.460 1.00 97.94 127 TYR A C 1
ATOM 1006 O O . TYR A 1 127 ? -12.283 2.192 2.484 1.00 97.94 127 TYR A O 1
ATOM 1014 N N . THR A 1 128 ? -12.670 2.731 4.617 1.00 97.12 128 THR A N 1
ATOM 1015 C CA . THR A 1 128 ? -11.373 3.404 4.797 1.00 97.12 128 THR A CA 1
ATOM 1016 C C . THR A 1 128 ? -10.212 2.414 4.671 1.00 97.12 128 THR A C 1
ATOM 1018 O O . THR A 1 128 ? -9.240 2.671 3.960 1.00 97.12 128 THR A O 1
ATOM 1021 N N . ALA A 1 129 ? -10.328 1.255 5.317 1.00 96.81 129 ALA A N 1
ATOM 1022 C CA . ALA A 1 129 ? -9.338 0.191 5.265 1.00 96.81 129 ALA A CA 1
ATOM 1023 C C . ALA A 1 129 ? -9.166 -0.354 3.840 1.00 96.81 129 ALA A C 1
ATOM 1025 O O . ALA A 1 129 ? -8.036 -0.583 3.411 1.00 96.81 129 ALA A O 1
ATOM 1026 N N . SER A 1 130 ? -10.249 -0.486 3.065 1.00 96.56 130 SER A N 1
ATOM 1027 C CA . SER A 1 130 ? -10.169 -0.950 1.677 1.00 96.56 130 SER A CA 1
ATOM 1028 C C . SER A 1 130 ? -9.410 0.032 0.785 1.00 9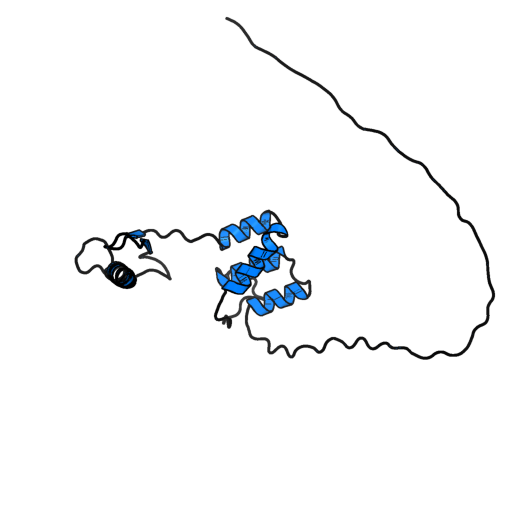6.56 130 SER A C 1
ATOM 1030 O O . SER A 1 130 ? -8.697 -0.407 -0.113 1.00 96.56 130 SER A O 1
ATOM 1032 N N . GLN A 1 131 ? -9.512 1.346 1.035 1.00 95.38 131 GLN A N 1
ATOM 1033 C CA . GLN A 1 131 ? -8.697 2.335 0.318 1.00 95.38 131 GLN A CA 1
ATOM 1034 C C . GLN A 1 131 ? -7.208 2.175 0.652 1.00 95.38 131 GLN A C 1
ATOM 1036 O O . GLN A 1 131 ? -6.381 2.131 -0.255 1.00 95.38 131 GLN A O 1
ATOM 1041 N N . LEU A 1 132 ? -6.859 2.002 1.931 1.00 94.44 132 LEU A N 1
ATOM 1042 C CA . LEU A 1 132 ? -5.466 1.819 2.372 1.00 94.44 132 LEU A CA 1
ATOM 1043 C C . LEU A 1 132 ? -4.849 0.495 1.887 1.00 94.44 132 LEU A C 1
ATOM 1045 O O . LEU A 1 132 ? -3.640 0.399 1.664 1.00 94.44 132 LEU A O 1
ATOM 1049 N N . LEU A 1 133 ? -5.673 -0.542 1.733 1.00 94.19 133 LEU A N 1
ATOM 1050 C CA . LEU A 1 133 ? -5.262 -1.843 1.205 1.00 94.19 133 LEU A CA 1
ATOM 1051 C C . LEU A 1 133 ? -5.261 -1.899 -0.324 1.00 94.19 133 LEU A C 1
ATOM 1053 O O . LEU A 1 133 ? -4.679 -2.828 -0.889 1.00 94.19 133 LEU A O 1
ATOM 1057 N N . SER A 1 134 ? -5.884 -0.925 -0.990 1.00 92.81 134 SER A N 1
ATOM 1058 C CA . SER A 1 134 ? -5.942 -0.889 -2.445 1.00 92.81 134 SER A CA 1
ATOM 1059 C C . SER A 1 134 ? -4.535 -0.849 -3.045 1.00 92.81 134 SER A C 1
ATOM 1061 O O . SER A 1 134 ? -3.607 -0.213 -2.534 1.00 92.81 134 SER A O 1
ATOM 1063 N N . ARG A 1 135 ? -4.352 -1.596 -4.135 1.00 84.75 135 ARG A N 1
ATOM 1064 C CA . ARG A 1 135 ? -3.092 -1.592 -4.872 1.00 84.75 135 ARG A CA 1
ATOM 1065 C C . ARG A 1 135 ? -2.961 -0.246 -5.597 1.00 84.75 135 ARG A C 1
ATOM 1067 O O . ARG A 1 135 ? -3.876 0.095 -6.346 1.00 84.75 135 ARG A O 1
ATOM 1074 N N . PRO A 1 136 ? -1.832 0.473 -5.461 1.00 82.56 136 PRO A N 1
ATOM 1075 C CA . PRO A 1 136 ? -1.577 1.658 -6.272 1.00 82.56 136 PRO A CA 1
ATOM 1076 C C . PRO A 1 136 ? -1.620 1.322 -7.767 1.00 82.56 136 PRO A C 1
ATOM 1078 O O . PRO A 1 136 ? -1.081 0.297 -8.197 1.00 82.56 136 PRO A O 1
ATOM 1081 N N . SER A 1 137 ? -2.251 2.184 -8.560 1.00 85.12 137 SER A N 1
ATOM 1082 C CA . SER A 1 137 ? -2.173 2.120 -10.018 1.00 85.12 137 SER A CA 1
ATOM 1083 C C . SER A 1 137 ? -0.862 2.747 -10.483 1.00 85.12 137 SER A C 1
ATOM 1085 O O . SER A 1 137 ? -0.620 3.914 -10.182 1.00 85.12 137 SER A O 1
ATOM 1087 N N . ALA A 1 138 ? -0.054 1.997 -11.229 1.00 88.38 138 ALA A N 1
ATOM 1088 C CA . ALA A 1 138 ? 1.120 2.540 -11.909 1.00 88.38 138 ALA A CA 1
ATOM 1089 C C . ALA A 1 138 ? 0.743 3.037 -13.313 1.00 88.38 138 ALA A C 1
ATOM 1091 O O . ALA A 1 138 ? -0.162 2.479 -13.942 1.00 88.38 138 ALA A O 1
ATOM 1092 N N . ALA A 1 139 ? 1.445 4.054 -13.805 1.00 90.12 139 ALA A N 1
ATOM 1093 C CA . ALA A 1 139 ? 1.210 4.671 -15.106 1.00 90.12 139 ALA A CA 1
ATOM 1094 C C . ALA A 1 139 ? 1.582 3.752 -16.277 1.00 90.12 139 ALA A C 1
ATOM 1096 O O . ALA A 1 139 ? 0.917 3.782 -17.313 1.00 90.12 139 ALA A O 1
ATOM 1097 N N . PHE A 1 140 ? 2.613 2.920 -16.113 1.00 94.12 140 PHE A N 1
ATOM 1098 C CA . PHE A 1 140 ? 3.140 2.073 -17.179 1.00 94.12 140 PHE A CA 1
ATOM 1099 C C . PHE A 1 140 ? 3.142 0.596 -16.787 1.00 94.12 140 PHE A C 1
ATOM 1101 O O . PHE A 1 140 ? 3.188 0.222 -15.609 1.00 94.12 140 PHE A O 1
ATOM 1108 N N . SER A 1 141 ? 3.094 -0.269 -17.803 1.00 95.12 141 SER A N 1
ATOM 1109 C CA . SER A 1 141 ? 3.322 -1.698 -17.620 1.00 95.12 141 SER A CA 1
ATOM 1110 C C . SER A 1 141 ? 4.115 -2.290 -18.773 1.00 95.12 141 SER A C 1
ATOM 1112 O O . SER A 1 141 ? 3.848 -1.952 -19.923 1.00 95.12 141 SER A O 1
ATOM 1114 N N . TYR A 1 142 ? 5.007 -3.222 -18.459 1.00 95.88 142 TYR A N 1
ATOM 1115 C CA . TYR A 1 142 ? 5.809 -3.969 -19.421 1.00 95.88 142 TYR A CA 1
ATOM 1116 C C . TYR A 1 142 ? 5.609 -5.470 -19.209 1.00 95.88 142 TYR A C 1
ATOM 1118 O O . TYR A 1 142 ? 5.487 -5.928 -18.071 1.00 95.88 142 TYR A O 1
ATOM 1126 N N . VAL A 1 143 ? 5.525 -6.230 -20.298 1.00 96.75 143 VAL A N 1
ATOM 1127 C CA . VAL A 1 143 ? 5.414 -7.694 -20.261 1.00 96.75 143 VAL A CA 1
ATOM 1128 C C . VAL A 1 143 ? 6.781 -8.267 -20.591 1.00 96.75 143 VAL A C 1
ATOM 1130 O O . VAL A 1 143 ? 7.411 -7.804 -21.536 1.00 96.75 143 VAL A O 1
ATOM 1133 N N . SER A 1 144 ? 7.235 -9.251 -19.817 1.00 95.69 144 SER A N 1
ATOM 1134 C CA . SER A 1 144 ? 8.537 -9.864 -20.048 1.00 95.69 144 SER A CA 1
ATOM 1135 C C . SER A 1 144 ? 8.617 -10.544 -21.420 1.00 95.69 144 SER A C 1
ATOM 1137 O O . SER A 1 144 ? 7.581 -10.963 -21.947 1.00 95.69 144 SER A O 1
ATOM 1139 N N . PRO A 1 145 ? 9.822 -10.680 -22.006 1.00 93.50 145 PRO A N 1
ATOM 1140 C CA . PRO A 1 145 ? 10.006 -11.329 -23.306 1.00 93.50 145 PRO A CA 1
ATOM 1141 C C . PRO A 1 145 ? 9.376 -12.726 -23.405 1.00 93.50 145 PRO A C 1
ATOM 1143 O O . PRO A 1 145 ? 8.861 -13.102 -24.456 1.00 93.50 145 PRO A O 1
ATOM 1146 N N . SER A 1 146 ? 9.375 -13.488 -22.308 1.00 94.12 146 SER A N 1
ATOM 1147 C CA . SER A 1 146 ? 8.732 -14.805 -22.227 1.00 94.12 146 SER A CA 1
ATOM 1148 C C . SER A 1 146 ? 7.197 -14.766 -22.141 1.00 94.12 146 SER A C 1
ATOM 1150 O O . SER A 1 146 ? 6.540 -15.783 -22.359 1.00 94.12 146 SER A O 1
ATOM 1152 N N . GLY A 1 147 ? 6.609 -13.614 -21.803 1.00 94.62 147 GLY A N 1
ATOM 1153 C CA . GLY A 1 147 ? 5.169 -13.423 -21.634 1.00 94.62 147 GLY A CA 1
ATOM 1154 C C . GLY A 1 147 ? 4.606 -13.803 -20.259 1.00 94.62 147 GLY A C 1
ATOM 1155 O O . GLY A 1 147 ? 3.407 -13.620 -20.037 1.00 94.62 147 GLY A O 1
ATOM 1156 N N . PHE A 1 148 ? 5.422 -14.311 -19.329 1.00 94.38 148 PHE A N 1
ATOM 1157 C CA . PHE A 1 148 ? 4.938 -14.806 -18.031 1.00 94.38 148 PHE A CA 1
ATOM 1158 C C . PHE A 1 148 ? 4.812 -13.725 -16.954 1.00 94.38 148 PHE A C 1
ATOM 1160 O O . PHE A 1 148 ? 3.974 -13.851 -16.057 1.00 94.38 148 PHE A O 1
ATOM 1167 N N . PHE A 1 149 ? 5.602 -12.653 -17.033 1.00 95.81 149 PHE A N 1
ATOM 1168 C CA . PHE A 1 149 ? 5.616 -11.606 -16.014 1.00 95.81 149 PHE A CA 1
ATOM 1169 C C . PHE A 1 149 ? 5.117 -10.275 -16.571 1.00 95.81 149 PHE A C 1
ATOM 1171 O O . PHE A 1 149 ? 5.469 -9.870 -17.675 1.00 95.81 149 PHE A O 1
ATOM 1178 N N . ARG A 1 150 ? 4.309 -9.562 -15.777 1.00 95.25 150 ARG A N 1
ATOM 1179 C CA . ARG A 1 150 ? 3.900 -8.180 -16.054 1.00 95.25 150 ARG A CA 1
ATOM 1180 C C . ARG A 1 150 ? 4.396 -7.264 -14.947 1.00 95.25 150 ARG A C 1
ATOM 1182 O O . ARG A 1 150 ? 3.957 -7.362 -13.801 1.00 95.25 150 ARG A O 1
ATOM 1189 N N . LEU A 1 151 ? 5.276 -6.346 -15.313 1.00 94.31 151 LEU A N 1
ATOM 1190 C CA . LEU A 1 151 ? 5.844 -5.342 -14.434 1.00 94.31 151 LEU A CA 1
ATOM 1191 C C . LEU A 1 151 ? 4.991 -4.080 -14.531 1.00 94.31 151 LEU A C 1
ATOM 1193 O O . LEU A 1 151 ? 4.636 -3.653 -15.623 1.00 94.31 151 LEU A O 1
ATOM 1197 N N . HIS A 1 152 ? 4.658 -3.492 -13.388 1.00 94.88 152 HIS A N 1
ATOM 1198 C CA . HIS A 1 152 ? 3.968 -2.207 -13.293 1.00 94.88 152 HIS A CA 1
ATOM 1199 C C . HIS A 1 152 ? 4.935 -1.202 -12.678 1.00 94.88 152 HIS A C 1
ATOM 1201 O O . HIS A 1 152 ? 5.514 -1.503 -11.633 1.00 94.88 152 HIS A O 1
ATOM 1207 N 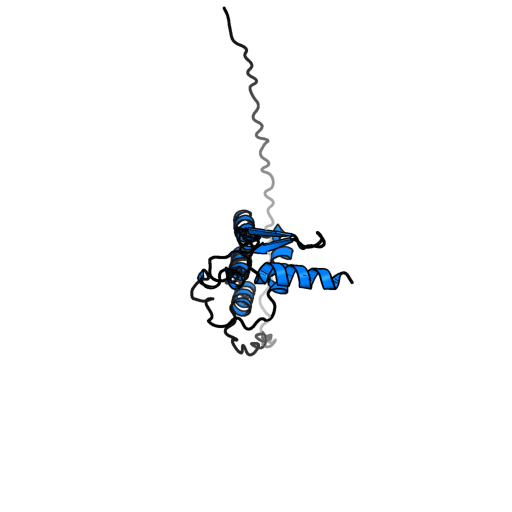N . TYR A 1 153 ? 5.127 -0.051 -13.317 1.00 94.69 153 TYR A N 1
ATOM 1208 C CA . TYR A 1 153 ? 6.133 0.923 -12.902 1.00 94.69 153 TYR A CA 1
ATOM 1209 C C . TYR A 1 153 ? 5.715 2.361 -13.213 1.00 94.69 153 TYR A C 1
ATOM 1211 O O . TYR A 1 153 ? 4.880 2.618 -14.082 1.00 94.69 153 TYR A O 1
ATOM 1219 N N . ASP A 1 154 ? 6.346 3.288 -12.500 1.00 95.12 154 ASP A N 1
ATOM 1220 C CA . ASP A 1 154 ? 6.244 4.727 -12.708 1.00 95.12 154 ASP A CA 1
ATOM 1221 C C . ASP A 1 154 ? 7.639 5.291 -12.981 1.00 95.12 154 ASP A C 1
ATOM 1223 O O . ASP A 1 154 ? 8.621 4.834 -12.396 1.00 95.12 154 ASP A O 1
ATOM 1227 N N . THR A 1 155 ? 7.731 6.302 -13.843 1.00 94.31 155 THR A N 1
ATOM 1228 C CA . THR A 1 155 ? 8.974 7.050 -14.118 1.00 94.31 155 THR A CA 1
ATOM 1229 C C . THR A 1 155 ? 9.045 8.377 -13.357 1.00 94.31 155 THR A C 1
ATOM 1231 O O . THR A 1 155 ? 10.048 9.085 -13.425 1.00 94.31 155 THR A O 1
ATOM 1234 N N . LEU A 1 156 ? 7.993 8.710 -12.600 1.00 92.94 156 LEU A N 1
ATOM 1235 C CA . LEU A 1 156 ? 7.875 9.919 -11.786 1.00 92.94 156 LEU A CA 1
ATOM 1236 C C . LEU A 1 156 ? 7.403 9.576 -10.367 1.00 92.94 156 LEU A C 1
ATOM 1238 O O . LEU A 1 156 ?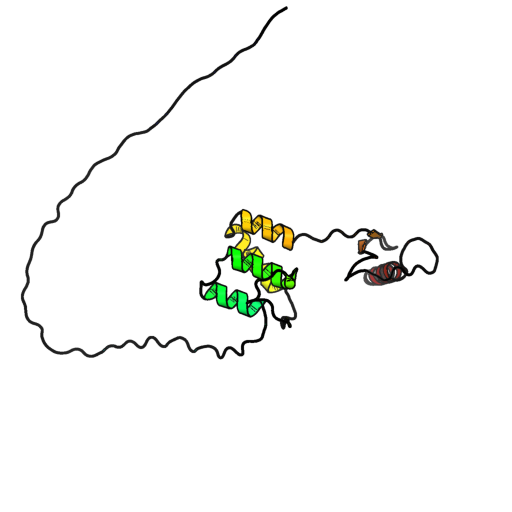 6.563 8.701 -10.178 1.00 92.94 156 LEU A O 1
ATOM 1242 N N . GLY A 1 157 ? 7.916 10.297 -9.368 1.00 90.19 157 GLY A N 1
ATOM 1243 C CA . GLY A 1 157 ? 7.541 10.132 -7.960 1.00 90.19 157 GLY A CA 1
ATOM 1244 C C . GLY A 1 157 ? 8.640 9.519 -7.090 1.00 90.19 157 GLY A C 1
ATOM 1245 O O . GLY A 1 157 ? 9.725 9.187 -7.557 1.00 90.19 157 GLY A O 1
ATOM 1246 N N . ALA A 1 158 ? 8.362 9.390 -5.790 1.00 87.38 158 ALA A N 1
ATOM 1247 C CA . ALA A 1 158 ? 9.357 8.968 -4.798 1.00 87.38 158 ALA A CA 1
ATOM 1248 C C . ALA A 1 158 ? 9.838 7.514 -4.968 1.00 87.38 158 ALA A C 1
ATOM 1250 O O . ALA A 1 158 ? 10.935 7.184 -4.533 1.00 87.38 158 ALA A O 1
ATOM 1251 N N . ASN A 1 159 ? 9.022 6.667 -5.601 1.00 88.38 159 ASN A N 1
ATOM 1252 C CA . ASN A 1 159 ? 9.297 5.243 -5.817 1.00 88.38 159 ASN A CA 1
ATOM 1253 C C . ASN A 1 159 ? 9.477 4.907 -7.310 1.00 88.38 159 ASN A C 1
ATOM 1255 O O . ASN A 1 159 ? 9.267 3.763 -7.709 1.00 88.38 159 ASN A O 1
ATOM 1259 N N . ALA A 1 160 ? 9.788 5.905 -8.140 1.00 93.75 160 ALA A N 1
ATOM 1260 C CA . ALA A 1 160 ? 9.918 5.732 -9.580 1.00 93.75 160 ALA A CA 1
ATOM 1261 C C . ALA A 1 160 ? 11.217 5.028 -9.984 1.00 93.75 160 ALA A C 1
ATOM 1263 O O . ALA A 1 160 ? 12.255 5.180 -9.337 1.00 93.75 160 ALA A O 1
ATOM 1264 N N . VAL A 1 161 ? 11.162 4.299 -11.100 1.00 94.56 161 VAL A N 1
ATOM 1265 C CA . VAL A 1 161 ? 12.358 3.760 -11.755 1.00 94.56 161 VAL A CA 1
ATOM 1266 C C . VAL A 1 161 ? 13.102 4.869 -12.502 1.00 94.56 161 VAL A C 1
ATOM 1268 O O . VAL A 1 161 ? 12.522 5.897 -12.856 1.00 94.56 161 VAL A O 1
ATOM 1271 N N . SER A 1 162 ? 14.392 4.653 -12.768 1.00 95.12 162 SER A N 1
ATOM 1272 C CA . SER A 1 162 ? 15.158 5.542 -13.646 1.00 95.12 162 SER A CA 1
ATOM 1273 C C . SER A 1 162 ? 14.493 5.607 -15.027 1.00 95.12 162 SER A C 1
ATOM 1275 O O . SER A 1 162 ? 14.206 4.545 -15.573 1.00 95.12 162 SER A O 1
ATOM 1277 N N . PRO A 1 163 ? 14.281 6.799 -15.614 1.00 94.62 163 PRO A N 1
ATOM 1278 C CA . PRO A 1 163 ? 13.715 6.942 -16.955 1.00 94.62 163 PRO A CA 1
ATOM 1279 C C . PRO A 1 163 ? 14.755 6.760 -18.075 1.00 94.62 163 PRO A C 1
ATOM 1281 O O . PRO A 1 163 ? 14.459 7.079 -19.220 1.00 94.62 163 PRO A O 1
ATOM 1284 N N . PHE A 1 164 ? 15.984 6.341 -17.752 1.00 96.38 164 PHE A N 1
ATOM 1285 C CA . PHE A 1 164 ? 17.038 6.127 -18.744 1.00 96.38 164 PHE A CA 1
ATOM 1286 C C . PHE A 1 164 ? 16.663 4.988 -19.696 1.00 96.38 164 PHE A C 1
ATOM 1288 O O . PHE A 1 164 ? 16.380 3.882 -19.238 1.00 96.38 164 PHE A O 1
ATOM 1295 N N . ASP A 1 165 ? 16.696 5.306 -20.984 1.00 95.56 165 ASP A N 1
ATOM 1296 C CA . ASP A 1 165 ? 16.396 4.443 -22.122 1.00 95.56 165 ASP A CA 1
ATOM 1297 C C . ASP A 1 165 ? 17.532 4.660 -23.138 1.00 95.56 165 ASP A C 1
ATOM 1299 O O . ASP A 1 165 ? 17.689 5.751 -23.701 1.00 95.56 165 ASP A O 1
ATOM 1303 N N . GLY A 1 166 ? 18.418 3.669 -23.236 1.00 95.38 166 GLY A N 1
ATOM 1304 C CA . GLY A 1 166 ? 19.671 3.758 -23.978 1.00 95.38 166 GLY A CA 1
ATOM 1305 C C . GLY A 1 166 ? 19.529 3.495 -25.476 1.00 95.38 166 GLY A C 1
ATOM 1306 O O . GLY A 1 166 ? 20.360 3.975 -26.254 1.00 95.38 166 GLY A O 1
ATOM 1307 N N . ASP A 1 167 ? 18.499 2.758 -25.886 1.00 95.50 167 ASP A N 1
ATOM 1308 C CA . ASP A 1 167 ? 18.234 2.389 -27.279 1.00 95.50 167 ASP A CA 1
ATOM 1309 C C . ASP A 1 167 ? 17.007 3.100 -27.879 1.00 95.50 167 ASP A C 1
ATOM 1311 O O . ASP A 1 167 ? 16.786 3.034 -29.091 1.00 95.50 167 ASP A O 1
ATOM 1315 N N . SER A 1 168 ? 16.327 3.919 -27.070 1.00 94.00 168 SER A N 1
ATOM 1316 C CA . SER A 1 168 ? 15.199 4.777 -27.438 1.00 94.00 168 SER A CA 1
ATOM 1317 C C . SER A 1 168 ? 13.965 4.002 -27.901 1.00 94.00 168 SER A C 1
ATOM 1319 O O . SER A 1 168 ? 13.237 4.472 -28.785 1.00 94.00 168 SER A O 1
ATOM 1321 N N . ASP A 1 169 ? 13.719 2.827 -27.323 1.00 93.25 169 ASP A N 1
ATOM 1322 C CA . ASP A 1 169 ? 12.545 2.003 -27.618 1.00 93.25 169 ASP A CA 1
ATOM 1323 C C . ASP A 1 169 ? 11.276 2.442 -26.847 1.00 93.25 169 ASP A C 1
ATOM 1325 O O . ASP A 1 169 ? 10.160 1.998 -27.144 1.00 93.25 169 ASP A O 1
ATOM 1329 N N . GLY A 1 170 ? 11.425 3.393 -25.918 1.00 92.56 170 GLY A N 1
ATOM 1330 C CA . GLY A 1 170 ? 10.361 3.944 -25.085 1.00 92.56 170 GLY A CA 1
ATOM 1331 C C . GLY A 1 170 ? 10.176 3.219 -23.751 1.00 92.56 170 GLY A C 1
ATOM 1332 O O . GLY A 1 170 ? 9.220 3.524 -23.023 1.00 92.56 170 GLY A O 1
ATOM 1333 N N . ILE A 1 171 ? 11.054 2.278 -23.412 1.00 94.94 171 ILE A N 1
ATOM 1334 C CA . ILE A 1 171 ? 11.012 1.456 -22.208 1.00 94.94 171 ILE A CA 1
ATOM 1335 C C . ILE A 1 171 ? 12.321 1.674 -21.445 1.00 94.94 171 ILE A C 1
ATOM 1337 O O . ILE A 1 171 ? 13.400 1.555 -22.002 1.00 94.94 171 ILE A O 1
ATOM 1341 N N . PRO A 1 172 ? 12.285 1.996 -20.141 1.00 97.06 172 PRO A N 1
ATOM 1342 C CA . PRO A 1 172 ? 13.535 2.176 -19.419 1.00 97.06 172 PRO A CA 1
ATOM 1343 C C . PRO A 1 172 ? 14.336 0.870 -19.313 1.00 97.06 172 PRO A C 1
ATOM 1345 O O . PRO A 1 172 ? 13.797 -0.125 -18.814 1.00 97.06 172 PRO A O 1
ATOM 1348 N N . ASP A 1 173 ? 15.640 0.910 -19.615 1.00 96.56 173 ASP A N 1
ATOM 1349 C CA . ASP A 1 173 ? 16.558 -0.247 -19.591 1.00 96.56 173 ASP A CA 1
ATOM 1350 C C . ASP A 1 173 ? 16.465 -1.053 -18.283 1.00 96.56 173 ASP A C 1
ATOM 1352 O O . ASP A 1 173 ? 16.645 -2.273 -18.231 1.00 96.56 173 ASP A O 1
ATOM 1356 N N . TYR A 1 174 ? 16.228 -0.363 -17.161 1.00 96.25 174 TYR A N 1
ATOM 1357 C CA . TYR A 1 174 ? 16.071 -1.007 -15.859 1.00 96.25 174 TYR A CA 1
ATOM 1358 C C . TYR A 1 174 ? 14.898 -1.996 -15.856 1.00 96.25 174 TYR A C 1
ATOM 1360 O O . TYR A 1 174 ? 15.038 -3.109 -15.354 1.00 96.25 174 TYR A O 1
ATOM 1368 N N . VAL A 1 175 ? 13.751 -1.608 -16.418 1.00 96.94 175 VAL A N 1
ATOM 1369 C CA . VAL A 1 175 ? 12.535 -2.431 -16.448 1.00 96.94 175 VAL A CA 1
ATOM 1370 C C . VAL A 1 175 ? 12.745 -3.655 -17.331 1.00 96.94 175 VAL A C 1
ATOM 1372 O O . VAL A 1 175 ? 12.423 -4.767 -16.909 1.00 96.94 175 VAL A O 1
ATOM 1375 N N . GLU A 1 176 ? 13.340 -3.469 -18.507 1.00 96.25 176 GLU A N 1
ATOM 1376 C CA . GLU A 1 176 ? 13.644 -4.561 -19.429 1.00 96.25 176 GLU A CA 1
ATOM 1377 C C . GLU A 1 176 ? 14.582 -5.592 -18.807 1.00 96.25 176 GLU A C 1
ATOM 1379 O O . GLU A 1 176 ? 14.319 -6.796 -18.833 1.00 96.25 176 GLU A O 1
ATOM 1384 N N . ARG A 1 177 ? 15.660 -5.127 -18.165 1.00 95.81 177 ARG A N 1
ATOM 1385 C CA . ARG A 1 177 ? 16.629 -6.010 -17.510 1.00 95.81 177 ARG A CA 1
ATOM 1386 C C . ARG A 1 177 ? 16.001 -6.804 -16.375 1.00 95.81 177 ARG A C 1
ATOM 1388 O O . ARG A 1 177 ? 16.283 -7.992 -16.248 1.00 95.81 177 ARG A O 1
ATOM 1395 N N . ILE A 1 178 ? 15.152 -6.181 -15.555 1.00 96.31 178 ILE A N 1
ATOM 1396 C CA . ILE A 1 178 ? 14.432 -6.900 -14.496 1.00 96.31 178 ILE A CA 1
ATOM 1397 C C . ILE A 1 178 ? 13.494 -7.943 -15.101 1.00 96.31 178 ILE A C 1
ATOM 1399 O O . ILE A 1 178 ? 13.457 -9.068 -14.610 1.00 96.31 178 ILE A O 1
ATOM 1403 N N . ALA A 1 179 ? 12.779 -7.613 -16.175 1.00 96.00 179 ALA A N 1
ATOM 1404 C CA . ALA A 1 179 ? 11.905 -8.562 -16.850 1.00 96.00 179 ALA A CA 1
ATOM 1405 C C . ALA A 1 179 ? 12.685 -9.758 -17.426 1.00 96.00 179 ALA A C 1
ATOM 1407 O O . ALA A 1 179 ? 12.296 -10.904 -17.205 1.00 96.00 179 ALA A O 1
ATOM 1408 N N . ALA A 1 180 ? 13.830 -9.507 -18.064 1.00 94.81 180 ALA A N 1
ATOM 1409 C CA . ALA A 1 180 ? 14.725 -10.555 -18.546 1.00 94.81 180 ALA A CA 1
ATOM 1410 C C . ALA A 1 180 ? 15.285 -11.416 -17.398 1.00 94.81 180 ALA A C 1
ATOM 1412 O O . ALA A 1 180 ? 15.383 -12.633 -17.532 1.00 94.81 180 ALA A O 1
ATOM 1413 N N . TYR A 1 181 ? 15.616 -10.818 -16.247 1.00 95.06 181 TYR A N 1
ATOM 1414 C CA . TYR A 1 181 ? 16.032 -11.571 -15.059 1.00 95.06 181 TYR A CA 1
ATOM 1415 C C . TYR A 1 181 ? 14.898 -12.393 -14.441 1.00 95.06 181 TYR A C 1
ATOM 1417 O O . TYR A 1 181 ? 15.157 -13.470 -13.921 1.00 95.06 181 TYR A O 1
ATOM 1425 N N . MET A 1 182 ? 13.649 -11.928 -14.484 1.00 94.88 182 MET A N 1
ATOM 1426 C CA . MET A 1 182 ? 12.512 -12.733 -14.024 1.00 94.88 182 MET A CA 1
ATOM 1427 C C . MET A 1 182 ? 12.323 -13.968 -14.906 1.00 94.88 182 MET A C 1
ATOM 1429 O O . MET A 1 182 ? 12.084 -15.058 -14.389 1.00 94.88 182 MET A O 1
ATOM 1433 N N . ASP A 1 183 ? 12.519 -13.825 -16.214 1.00 95.06 183 ASP A N 1
ATOM 1434 C CA . ASP A 1 183 ? 12.411 -14.937 -17.158 1.00 95.06 183 ASP A CA 1
ATOM 1435 C C . ASP A 1 183 ? 13.444 -16.044 -16.900 1.00 95.06 183 ASP A C 1
ATOM 1437 O O . ASP A 1 183 ? 13.153 -17.213 -17.150 1.00 95.06 183 ASP A O 1
ATOM 1441 N N . THR A 1 184 ? 14.617 -15.734 -16.330 1.00 94.00 184 THR A N 1
ATOM 1442 C CA . THR A 1 184 ? 15.605 -16.777 -15.994 1.00 94.00 184 THR A CA 1
ATOM 1443 C C . THR A 1 184 ? 15.154 -17.694 -14.863 1.00 94.00 184 THR A C 1
ATOM 1445 O O . THR A 1 184 ? 15.654 -18.809 -14.774 1.00 94.00 184 THR A O 1
ATOM 1448 N N . SER A 1 185 ? 14.198 -17.271 -14.027 1.00 90.25 185 SER A N 1
ATOM 1449 C CA . SER A 1 185 ? 13.654 -18.107 -12.946 1.00 90.25 185 SER A CA 1
ATOM 1450 C C . SER A 1 185 ? 12.743 -19.240 -13.432 1.00 90.25 185 SER A C 1
ATOM 1452 O O . SER A 1 185 ? 12.365 -20.101 -12.641 1.00 90.25 185 SER A O 1
ATOM 1454 N N . LEU A 1 186 ? 12.383 -19.236 -14.718 1.00 83.38 186 LEU A N 1
ATOM 1455 C CA . LEU A 1 186 ? 11.582 -20.284 -15.353 1.00 83.38 186 LEU A CA 1
ATOM 1456 C C . LEU A 1 186 ? 12.430 -21.450 -15.884 1.00 83.38 186 LEU A C 1
ATOM 1458 O O . LEU A 1 186 ? 11.859 -22.468 -16.278 1.00 83.38 186 LEU A O 1
ATOM 1462 N N . ASN A 1 187 ? 13.756 -21.290 -15.905 1.00 69.19 187 ASN A N 1
ATOM 1463 C CA . ASN A 1 187 ? 14.722 -22.296 -16.349 1.00 69.19 187 ASN A CA 1
ATOM 1464 C C . ASN A 1 187 ? 15.315 -23.061 -15.163 1.00 69.19 187 ASN A C 1
ATOM 1466 O O . ASN A 1 187 ? 15.542 -24.279 -15.330 1.00 69.19 187 ASN A O 1
#

Sequence (187 aa):
MLTRCCDTVRHAACPVKRGTFLSYIIKGLSIFVLSFFLIQPLLAAGRQAAPAIPQKATDDPLVRIDTDYHRGVLSRDQWAIYTLKAIREPRQLPDEYQFPVINRRAATPAILEVLDSWDELSPSAQYTASQLLSRPSAAFSYVSPSGFFRLHYDTLGANAVSPFDGDSDGIPDYVERIAAYMDTSLN